Protein AF-A0A6M3IRL4-F1 (afdb_monomer_lite)

pLDDT: mean 76.02, std 14.8, range [35.72, 97.56]

Secondary structure (DSSP, 8-state):
-HHHHHHHHHHHHHHHHHHHHHHHH--TTS-TTHHHHHHHHHHHHHHHHHHHHHHHHHHHHHHHHHHHHHHHHHHHHHHHHHHHHHHHHHHHHHHHHHHHHHHHHHHHHHHHHHHHHHHHHHHHT----PPPP------SEETTEE---------S-GGGS-GGG----HHHHHHHHHTT---BTTB----------

Organism: NCBI:txid1070528

Sequence (197 aa):
MDNQLLVAKEELQPTLNDLLVDQVAYDPFKDDKYLTEGGFLLNRFSQTAKRIEDQRVSFTAPLTLSMKNINAFFKTFSEPIEQANRELRDKLAKHRRELEYKRLEEQMKVEEENKRLAKIAEETNTPIIMPAPIVPDLNKTIGAVTVKKVWTFEIKDQTKIPQEYLVVDEVKVRAAIRAGVRAIAGVTIFQKDEVSL

Structure (mmCIF, N/CA/C/O backbone):
data_AF-A0A6M3IRL4-F1
#
_entry.id   AF-A0A6M3IRL4-F1
#
loop_
_atom_site.group_PDB
_atom_site.id
_atom_site.type_symbol
_atom_site.label_atom_id
_atom_site.label_alt_id
_atom_site.label_comp_id
_atom_site.label_asym_id
_atom_site.label_entity_id
_atom_site.label_seq_id
_atom_site.pdbx_PDB_ins_code
_atom_site.Cartn_x
_atom_site.Cartn_y
_atom_site.Cartn_z
_atom_site.occupancy
_atom_site.B_iso_or_equiv
_atom_site.auth_seq_id
_atom_site.auth_comp_id
_atom_site.auth_asym_id
_atom_site.auth_atom_id
_atom_site.pdbx_PDB_model_num
ATOM 1 N N . MET A 1 1 ? 17.685 17.883 -11.747 1.00 62.78 1 MET A N 1
ATOM 2 C CA . MET A 1 1 ? 17.288 16.558 -12.264 1.00 62.78 1 MET A CA 1
ATOM 3 C C . MET A 1 1 ? 16.853 16.671 -13.719 1.00 62.78 1 MET A C 1
ATOM 5 O O . MET A 1 1 ? 17.431 15.984 -14.544 1.00 62.78 1 MET A O 1
ATOM 9 N N . ASP A 1 2 ? 15.975 17.619 -14.058 1.00 72.62 2 ASP A N 1
ATOM 10 C CA . ASP A 1 2 ? 15.526 17.855 -15.445 1.00 72.62 2 ASP A CA 1
ATOM 11 C C . ASP A 1 2 ? 16.667 18.095 -16.442 1.00 72.62 2 ASP A C 1
ATOM 13 O O . ASP A 1 2 ? 16.676 17.507 -17.516 1.00 72.62 2 ASP A O 1
ATOM 17 N N . ASN A 1 3 ? 17.692 18.859 -16.050 1.00 81.12 3 ASN A N 1
ATOM 18 C CA . ASN A 1 3 ? 18.860 19.085 -16.906 1.00 81.12 3 ASN A CA 1
ATOM 19 C C . ASN A 1 3 ? 19.701 17.805 -17.124 1.00 81.12 3 ASN A C 1
ATOM 21 O O . ASN A 1 3 ? 20.263 17.602 -18.188 1.00 81.12 3 ASN A O 1
ATOM 25 N N . GLN A 1 4 ? 19.751 16.891 -16.147 1.00 81.56 4 GLN A N 1
ATOM 26 C CA . GLN A 1 4 ? 20.498 15.629 -16.277 1.00 81.56 4 GLN A CA 1
ATOM 27 C C . GLN A 1 4 ? 19.746 14.593 -17.121 1.00 81.56 4 GLN A C 1
ATOM 29 O O . GLN A 1 4 ? 20.369 13.842 -17.862 1.00 81.56 4 GLN A O 1
ATOM 34 N N . LEU A 1 5 ? 18.412 14.569 -17.037 1.00 85.50 5 LEU A N 1
ATOM 35 C CA . LEU A 1 5 ? 17.575 13.731 -17.901 1.00 85.50 5 LEU A CA 1
ATOM 36 C C . LEU A 1 5 ? 17.586 14.228 -19.351 1.00 85.50 5 LEU A C 1
ATOM 38 O O . LEU A 1 5 ? 17.555 13.416 -20.273 1.00 85.50 5 LEU A O 1
ATOM 42 N N . LEU A 1 6 ? 17.659 15.548 -19.554 1.00 85.06 6 LEU A N 1
ATOM 43 C CA . LEU A 1 6 ? 17.807 16.143 -20.879 1.00 85.06 6 LEU A CA 1
ATOM 44 C C . LEU A 1 6 ? 19.151 15.760 -21.514 1.00 85.06 6 LEU A C 1
ATOM 46 O O . LEU A 1 6 ? 19.156 15.263 -22.634 1.00 85.06 6 LEU A O 1
ATOM 50 N N . VAL A 1 7 ? 20.254 15.879 -20.767 1.00 84.88 7 VAL A N 1
ATOM 51 C CA . VAL A 1 7 ? 21.588 15.444 -21.219 1.00 84.88 7 VAL A CA 1
ATOM 52 C C . VAL A 1 7 ? 21.609 13.944 -21.538 1.00 84.88 7 VAL A C 1
ATOM 54 O O . VAL A 1 7 ? 22.041 13.553 -22.616 1.00 84.88 7 VAL A O 1
ATOM 57 N N . ALA A 1 8 ? 21.058 13.095 -20.663 1.00 85.94 8 ALA A N 1
ATOM 58 C CA . ALA A 1 8 ? 20.977 11.651 -20.910 1.00 85.94 8 ALA A CA 1
ATOM 59 C C . ALA A 1 8 ? 20.171 11.312 -22.180 1.00 85.94 8 ALA A C 1
ATOM 61 O O . ALA A 1 8 ? 20.536 10.420 -22.947 1.00 85.94 8 ALA A O 1
ATOM 62 N N . LYS A 1 9 ? 19.084 12.050 -22.438 1.00 86.50 9 LYS A N 1
ATOM 63 C CA . LYS A 1 9 ? 18.298 11.914 -23.669 1.00 86.50 9 LYS A CA 1
ATOM 64 C C . LYS A 1 9 ? 19.112 12.317 -24.899 1.00 86.50 9 LYS A C 1
ATOM 66 O O . LYS A 1 9 ? 19.081 11.595 -25.891 1.00 86.50 9 LYS A O 1
ATOM 71 N N . GLU A 1 10 ? 19.822 13.439 -24.844 1.00 89.12 10 GLU A N 1
ATOM 72 C CA . GLU A 1 10 ? 20.665 13.916 -25.947 1.00 89.12 10 GLU A CA 1
ATOM 73 C C . GLU A 1 10 ? 21.809 12.941 -26.275 1.00 89.12 10 GLU A C 1
ATOM 75 O O . GLU A 1 10 ? 22.150 12.778 -27.444 1.00 89.12 10 GLU A O 1
ATOM 80 N N . GLU A 1 11 ? 22.337 12.224 -25.280 1.00 85.75 11 GLU A N 1
ATOM 81 C CA . GLU A 1 11 ? 23.368 11.194 -25.469 1.00 85.75 11 GLU A CA 1
ATOM 82 C C . GLU A 1 11 ? 22.821 9.881 -26.062 1.00 85.75 11 GLU A C 1
ATOM 84 O O . GLU A 1 11 ? 23.440 9.278 -26.945 1.00 85.75 11 GLU A O 1
ATOM 89 N N . LEU A 1 12 ? 21.659 9.412 -25.593 1.00 87.94 12 LEU A N 1
ATOM 90 C CA . LEU A 1 12 ? 21.109 8.108 -25.987 1.00 87.94 12 LEU A CA 1
ATOM 91 C C . LEU A 1 12 ? 20.329 8.138 -27.306 1.00 87.94 12 LEU A C 1
ATOM 93 O O . LEU A 1 12 ? 20.365 7.164 -28.062 1.00 87.94 12 LEU A O 1
ATOM 97 N N . GLN A 1 13 ? 19.629 9.237 -27.596 1.00 88.31 13 GLN A N 1
ATOM 98 C CA . GLN A 1 13 ? 18.774 9.366 -28.777 1.00 88.31 13 GLN A CA 1
ATOM 99 C C . GLN A 1 13 ? 19.497 9.115 -30.116 1.00 88.31 13 GLN A C 1
ATOM 101 O O . GLN A 1 13 ? 18.941 8.381 -30.935 1.00 88.31 13 GLN A O 1
ATOM 106 N N . PRO A 1 14 ? 20.701 9.663 -30.386 1.00 90.19 14 PRO A N 1
ATOM 107 C CA . PRO A 1 14 ? 21.381 9.419 -31.657 1.00 90.19 14 PRO A CA 1
ATOM 108 C C . PRO A 1 14 ? 21.799 7.953 -31.816 1.00 90.19 14 PRO A C 1
ATOM 110 O O . PRO A 1 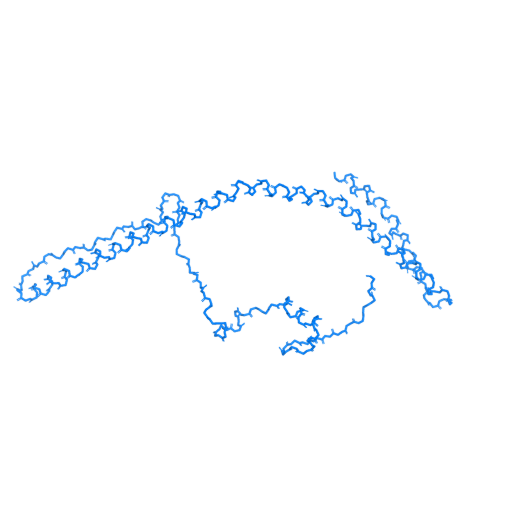14 ? 21.606 7.386 -32.886 1.00 90.19 14 PRO A O 1
ATOM 113 N N . THR A 1 15 ? 22.283 7.318 -30.743 1.00 86.88 15 THR A N 1
ATOM 114 C CA . THR A 1 15 ? 22.667 5.894 -30.754 1.00 86.88 15 THR A CA 1
ATOM 115 C C . THR A 1 15 ? 21.461 4.991 -31.017 1.00 86.88 15 THR A C 1
ATOM 117 O O . THR A 1 15 ? 21.558 4.025 -31.768 1.00 86.88 15 THR A O 1
ATOM 120 N N . LEU A 1 16 ? 20.309 5.314 -30.420 1.00 87.50 16 LEU A N 1
ATOM 121 C CA . LEU A 1 16 ? 19.061 4.596 -30.664 1.00 87.50 16 LEU A CA 1
ATOM 122 C C . LEU A 1 16 ? 18.592 4.761 -32.115 1.00 87.50 16 LEU A C 1
ATOM 124 O O . LEU A 1 16 ? 18.222 3.779 -32.749 1.00 87.50 16 LEU A O 1
ATOM 128 N N . ASN A 1 17 ? 18.616 5.986 -32.642 1.00 89.44 17 ASN A N 1
ATOM 129 C CA . ASN A 1 17 ? 18.188 6.261 -34.012 1.00 89.44 17 ASN A CA 1
ATOM 130 C C . ASN A 1 17 ? 19.065 5.526 -35.038 1.00 89.44 17 ASN A C 1
ATOM 132 O O . ASN A 1 17 ? 18.523 4.927 -35.961 1.00 89.44 17 ASN A O 1
ATOM 136 N N . ASP A 1 18 ? 20.387 5.532 -34.853 1.00 89.94 18 ASP A N 1
ATOM 137 C CA . ASP A 1 18 ? 21.346 4.801 -35.695 1.00 89.94 18 ASP A CA 1
ATOM 138 C C . ASP A 1 18 ? 21.033 3.298 -35.731 1.00 89.94 18 ASP A C 1
ATOM 140 O O . ASP A 1 18 ? 20.891 2.693 -36.790 1.00 89.94 18 ASP A O 1
ATOM 144 N N . LEU A 1 19 ? 20.789 2.715 -34.558 1.00 89.06 19 LEU A N 1
ATOM 145 C CA . LEU A 1 19 ? 20.480 1.298 -34.425 1.00 89.06 19 LEU A CA 1
ATOM 146 C C . LEU A 1 19 ? 19.149 0.902 -35.088 1.00 89.06 19 LEU A C 1
ATOM 148 O O . LEU A 1 19 ? 19.030 -0.185 -35.654 1.00 89.06 19 LEU A O 1
ATOM 152 N N . LEU A 1 20 ? 18.144 1.779 -35.022 1.00 87.38 20 LEU A N 1
ATOM 153 C CA . LEU A 1 20 ? 16.859 1.568 -35.690 1.00 87.38 20 LEU A CA 1
ATOM 154 C C . LEU A 1 20 ? 16.988 1.679 -37.214 1.00 87.38 20 LEU A C 1
ATOM 156 O O . LEU A 1 20 ? 16.349 0.915 -37.932 1.00 87.38 20 LEU A O 1
ATOM 160 N N . VAL A 1 21 ? 17.831 2.588 -37.711 1.00 89.00 21 VAL A N 1
ATOM 161 C CA . VAL A 1 21 ? 18.139 2.689 -39.145 1.00 89.00 21 VAL A CA 1
ATOM 162 C C . VAL A 1 21 ? 18.840 1.419 -39.633 1.00 89.00 21 VAL A C 1
ATOM 164 O O . VAL A 1 21 ? 18.401 0.843 -40.629 1.00 89.00 21 VAL A O 1
ATOM 167 N N . ASP A 1 22 ? 19.843 0.927 -38.901 1.00 85.94 22 ASP A N 1
ATOM 168 C CA . ASP A 1 22 ? 20.544 -0.324 -39.220 1.00 85.94 22 ASP A CA 1
ATOM 169 C C . ASP A 1 22 ? 19.600 -1.537 -39.219 1.00 85.94 22 ASP A C 1
ATOM 171 O O . ASP A 1 22 ? 19.703 -2.421 -40.068 1.00 85.94 22 ASP A O 1
ATOM 175 N N . GLN A 1 23 ? 18.630 -1.567 -38.302 1.00 86.38 23 GLN A N 1
ATOM 176 C CA . GLN A 1 23 ? 17.625 -2.629 -38.236 1.00 86.38 23 GLN A CA 1
ATOM 177 C C . GLN A 1 23 ? 16.641 -2.609 -39.403 1.00 86.38 23 GLN A C 1
ATOM 179 O O . GLN A 1 23 ? 16.221 -3.674 -39.853 1.00 86.38 23 GLN A O 1
ATOM 184 N N . VAL A 1 24 ? 16.264 -1.428 -39.893 1.00 84.94 24 VAL A N 1
ATOM 185 C CA . VAL A 1 24 ? 15.409 -1.290 -41.083 1.00 84.94 24 VAL A CA 1
ATOM 186 C C . VAL A 1 24 ? 16.182 -1.631 -42.359 1.00 84.94 24 VAL A C 1
ATOM 188 O O . VAL A 1 24 ? 15.604 -2.182 -43.292 1.00 84.94 24 VAL A O 1
ATOM 191 N N . ALA A 1 25 ? 17.480 -1.326 -42.403 1.00 83.56 25 ALA A N 1
ATOM 192 C CA . ALA A 1 25 ? 18.350 -1.640 -43.534 1.00 83.56 25 ALA A CA 1
ATOM 193 C C . ALA A 1 25 ? 18.769 -3.123 -43.602 1.00 83.56 25 ALA A C 1
ATOM 195 O O . ALA A 1 25 ? 19.251 -3.569 -44.646 1.00 83.56 25 ALA A O 1
ATOM 196 N N . TYR A 1 26 ? 18.597 -3.881 -42.514 1.00 82.06 26 TYR A N 1
ATOM 197 C CA . TYR A 1 26 ? 18.932 -5.301 -42.446 1.00 82.06 26 TYR A CA 1
ATOM 198 C C . TYR A 1 26 ? 17.983 -6.152 -43.306 1.00 82.06 26 TYR A C 1
ATOM 200 O O . TYR A 1 26 ? 16.781 -6.224 -43.050 1.00 82.06 26 TYR A O 1
ATOM 208 N N . ASP A 1 27 ? 18.546 -6.839 -44.303 1.00 79.12 27 ASP A N 1
ATOM 209 C CA . ASP A 1 27 ? 17.828 -7.744 -45.204 1.00 79.12 27 ASP A CA 1
ATOM 210 C C . ASP A 1 27 ? 18.337 -9.190 -45.026 1.00 79.12 27 ASP A C 1
ATOM 212 O O . ASP A 1 27 ? 19.431 -9.522 -45.496 1.00 79.12 27 ASP A O 1
ATOM 216 N N . PRO A 1 28 ? 17.564 -10.071 -44.359 1.00 69.69 28 PRO A N 1
ATOM 217 C CA . PRO A 1 28 ? 17.986 -11.434 -44.044 1.00 69.69 28 PRO A CA 1
ATOM 218 C C . PRO A 1 28 ? 18.038 -12.382 -45.252 1.00 69.69 28 PRO A C 1
ATOM 220 O O . PRO A 1 28 ? 18.433 -13.532 -45.086 1.00 69.69 28 PRO A O 1
ATOM 223 N N . PHE A 1 29 ? 17.648 -11.941 -46.454 1.00 71.06 29 PHE A N 1
ATOM 224 C CA . PHE A 1 29 ? 17.598 -12.792 -47.651 1.00 71.06 29 PHE A CA 1
ATOM 225 C C . PHE A 1 29 ? 18.598 -12.386 -48.740 1.00 71.06 29 PHE A C 1
ATOM 227 O O . PHE A 1 29 ? 18.562 -12.933 -49.844 1.00 71.06 29 PHE A O 1
ATOM 234 N N . LYS A 1 30 ? 19.487 -11.430 -48.448 1.00 70.94 30 LYS A N 1
ATOM 235 C CA . LYS A 1 30 ? 20.345 -10.800 -49.458 1.00 70.94 30 LYS A CA 1
ATOM 236 C C . LYS A 1 30 ? 21.667 -11.528 -49.727 1.00 70.94 30 LYS A C 1
ATOM 238 O O . LYS A 1 30 ? 22.109 -11.533 -50.872 1.00 70.94 30 LYS A O 1
ATOM 243 N N . ASP A 1 31 ? 22.306 -12.113 -48.710 1.00 70.19 31 ASP A N 1
ATOM 244 C CA . ASP A 1 31 ? 23.591 -12.829 -48.833 1.00 70.19 31 ASP A CA 1
ATOM 245 C C . ASP A 1 31 ? 23.850 -13.721 -47.606 1.00 70.19 31 ASP A C 1
ATOM 247 O O . ASP A 1 31 ? 23.361 -13.399 -46.529 1.00 70.19 31 ASP A O 1
ATOM 251 N N . ASP A 1 32 ? 24.676 -14.768 -47.723 1.00 71.25 32 ASP A N 1
ATOM 252 C CA . ASP A 1 32 ? 24.963 -15.807 -46.703 1.00 71.25 32 ASP A CA 1
ATOM 253 C C . ASP A 1 32 ? 25.651 -15.256 -45.425 1.00 71.25 32 ASP A C 1
ATOM 255 O O . ASP A 1 32 ? 25.771 -15.926 -44.398 1.00 71.25 32 ASP A O 1
ATOM 259 N N . LYS A 1 33 ? 26.066 -13.982 -45.456 1.00 74.81 33 LYS A N 1
ATOM 260 C CA . LYS A 1 33 ? 26.643 -13.226 -44.327 1.00 74.81 33 LYS A CA 1
ATOM 261 C C . LYS A 1 33 ? 25.604 -12.652 -43.355 1.00 74.81 33 LYS A C 1
ATOM 263 O O . LYS A 1 33 ? 25.986 -12.205 -42.269 1.00 74.81 33 LYS A O 1
ATOM 268 N N . TYR A 1 34 ? 24.315 -12.712 -43.695 1.00 77.31 34 TYR A N 1
ATOM 269 C CA . TYR A 1 34 ? 23.208 -12.171 -42.897 1.00 77.31 34 TYR A CA 1
ATOM 270 C C . TYR A 1 34 ? 23.209 -12.637 -41.433 1.00 77.31 34 TYR A C 1
ATOM 272 O O . TYR A 1 34 ? 22.984 -11.835 -40.533 1.00 77.31 34 TYR A O 1
ATOM 280 N N . LEU A 1 35 ? 23.544 -13.904 -41.160 1.00 76.81 35 LEU A N 1
ATOM 281 C CA . LEU A 1 35 ? 23.601 -14.437 -39.790 1.00 76.81 35 LEU A CA 1
ATOM 282 C C . LEU A 1 35 ? 24.659 -13.736 -38.929 1.00 76.81 35 LEU A C 1
ATOM 284 O O . LEU A 1 35 ? 24.451 -13.510 -37.737 1.00 76.81 35 LEU A O 1
ATOM 288 N N . THR A 1 36 ? 25.794 -13.381 -39.532 1.00 81.81 36 THR A N 1
ATOM 289 C CA . THR A 1 36 ? 26.893 -12.712 -38.826 1.00 81.81 36 THR A CA 1
ATOM 290 C C . THR A 1 36 ? 26.545 -11.248 -38.563 1.00 81.81 36 THR A C 1
ATOM 292 O O . THR A 1 36 ? 26.692 -10.768 -37.440 1.00 81.81 36 THR A O 1
ATOM 295 N N . GLU A 1 37 ? 26.019 -10.552 -39.571 1.00 81.88 37 GLU A N 1
ATOM 296 C CA . GLU A 1 37 ? 25.578 -9.155 -39.460 1.00 81.88 37 GLU A CA 1
ATOM 297 C C . GLU A 1 37 ? 24.407 -9.003 -38.479 1.00 81.88 37 GLU A C 1
ATOM 299 O O . GLU A 1 37 ? 24.437 -8.132 -37.608 1.00 81.88 37 GLU A O 1
ATOM 304 N N . GLY A 1 38 ? 23.434 -9.916 -38.533 1.00 82.75 38 GLY A N 1
ATOM 305 C CA . GLY A 1 38 ? 22.326 -9.988 -37.584 1.00 82.75 38 GLY A CA 1
ATOM 306 C C . GLY A 1 38 ? 22.802 -10.249 -36.153 1.00 82.75 38 GLY A C 1
ATOM 307 O O . GLY A 1 38 ? 22.319 -9.611 -35.219 1.00 82.75 38 GLY A O 1
ATOM 308 N N . GLY A 1 39 ? 23.806 -11.112 -35.965 1.00 84.38 39 GLY A N 1
ATOM 309 C CA . GLY A 1 39 ? 24.434 -11.341 -34.660 1.00 84.38 39 GLY A CA 1
ATOM 310 C C . GLY A 1 39 ? 25.120 -10.092 -34.091 1.00 84.38 39 GLY A C 1
ATOM 311 O O . GLY A 1 39 ? 24.954 -9.774 -32.909 1.00 84.38 39 GLY A O 1
ATOM 312 N N . PHE A 1 40 ? 25.847 -9.338 -34.922 1.00 86.25 40 PHE A N 1
ATOM 313 C CA . PHE A 1 40 ? 26.450 -8.065 -34.513 1.00 86.25 40 PHE A CA 1
ATOM 314 C C . PHE A 1 40 ? 25.396 -7.011 -34.161 1.00 86.25 40 PHE A C 1
ATOM 316 O O . PHE A 1 40 ? 25.529 -6.331 -33.139 1.00 86.25 40 PHE A O 1
ATOM 323 N N . LEU A 1 41 ? 24.336 -6.905 -34.963 1.00 86.56 41 LEU A N 1
ATOM 324 C CA . LEU A 1 41 ? 23.231 -5.986 -34.719 1.00 86.56 41 LEU A CA 1
ATOM 325 C C . LEU A 1 41 ? 22.499 -6.322 -33.407 1.00 86.56 41 LEU A C 1
ATOM 327 O O . LEU A 1 41 ? 22.293 -5.437 -32.577 1.00 86.56 41 LEU A O 1
ATOM 331 N N . LEU A 1 42 ? 22.195 -7.600 -33.158 1.00 87.19 42 LEU A N 1
ATOM 332 C CA . LEU A 1 42 ? 21.596 -8.062 -31.899 1.00 87.19 42 LEU A CA 1
ATOM 333 C C . LEU A 1 42 ? 22.471 -7.743 -30.680 1.00 87.19 42 LEU A C 1
ATOM 335 O O . LEU A 1 42 ? 21.965 -7.285 -29.654 1.00 87.19 42 LEU A O 1
ATOM 339 N N . ASN A 1 43 ? 23.790 -7.924 -30.785 1.00 89.50 43 ASN A N 1
ATOM 340 C CA . ASN A 1 43 ? 24.711 -7.547 -29.714 1.00 89.50 43 ASN A CA 1
ATOM 341 C C . ASN A 1 43 ? 24.672 -6.029 -29.448 1.00 89.50 43 ASN A C 1
ATOM 343 O O . ASN A 1 43 ? 24.610 -5.602 -28.294 1.00 89.50 43 ASN A O 1
ATOM 347 N N . ARG A 1 44 ? 24.620 -5.195 -30.498 1.00 89.25 44 ARG A N 1
ATOM 348 C CA . ARG A 1 44 ? 24.460 -3.735 -30.352 1.00 89.25 44 ARG A CA 1
ATOM 349 C C . ARG A 1 44 ? 23.129 -3.354 -29.693 1.00 89.25 44 ARG A C 1
ATOM 351 O O . ARG A 1 44 ? 23.127 -2.456 -28.846 1.00 89.25 44 ARG A O 1
ATOM 358 N N . PHE A 1 45 ? 22.033 -4.054 -30.000 1.00 88.56 45 PHE A N 1
ATOM 359 C CA . PHE A 1 45 ? 20.750 -3.909 -29.296 1.00 88.56 45 PHE A CA 1
ATOM 360 C C . PHE A 1 45 ? 20.868 -4.226 -27.811 1.00 88.56 45 PHE A C 1
ATOM 362 O O . PHE A 1 45 ? 20.487 -3.399 -26.983 1.00 88.56 45 PHE A O 1
ATOM 369 N N . SER A 1 46 ? 21.463 -5.366 -27.465 1.00 90.00 46 SER A N 1
ATOM 370 C CA . SER A 1 46 ? 21.662 -5.763 -26.068 1.00 90.00 46 SER A CA 1
ATOM 371 C C . SER A 1 46 ? 22.512 -4.745 -25.293 1.00 90.00 46 SER A C 1
ATOM 373 O O . SER A 1 46 ? 22.134 -4.303 -24.206 1.00 90.00 46 SER A O 1
ATOM 375 N N . GLN A 1 47 ? 23.623 -4.281 -25.872 1.00 91.44 47 GLN A N 1
ATOM 376 C CA . GLN A 1 47 ? 24.491 -3.283 -25.237 1.00 91.44 47 GLN A CA 1
ATOM 377 C C . GLN A 1 47 ? 23.806 -1.924 -25.063 1.00 91.44 47 GLN A C 1
ATOM 379 O O . GLN A 1 47 ? 23.955 -1.287 -24.019 1.00 91.44 47 GLN A O 1
ATOM 384 N N . THR A 1 48 ? 23.046 -1.478 -26.066 1.00 89.12 48 THR A N 1
ATOM 385 C CA . THR A 1 48 ? 22.287 -0.221 -25.991 1.00 89.12 48 THR A CA 1
ATOM 386 C C . THR A 1 48 ? 21.192 -0.312 -24.932 1.00 89.12 48 THR A C 1
ATOM 388 O O . THR A 1 48 ? 21.073 0.588 -24.103 1.00 89.12 48 THR A O 1
ATOM 391 N N . ALA A 1 49 ? 20.461 -1.429 -24.878 1.00 89.00 49 ALA A N 1
ATOM 392 C CA . ALA A 1 49 ? 19.460 -1.681 -23.845 1.00 89.00 49 ALA A CA 1
ATOM 393 C C . ALA A 1 49 ? 20.077 -1.678 -22.438 1.00 89.00 49 ALA A C 1
ATOM 395 O O . ALA A 1 49 ? 19.551 -1.030 -21.533 1.00 89.00 49 ALA A O 1
ATOM 396 N N . LYS A 1 50 ? 21.239 -2.321 -22.264 1.00 92.44 50 LYS A N 1
ATOM 397 C CA . LYS A 1 50 ? 21.969 -2.315 -20.992 1.00 92.44 50 LYS A CA 1
ATOM 398 C C . LYS A 1 50 ? 22.378 -0.904 -20.567 1.00 92.44 50 LYS A C 1
ATOM 400 O O . LYS A 1 50 ? 22.183 -0.545 -19.415 1.00 92.44 50 LYS A O 1
ATOM 405 N N . ARG A 1 51 ? 22.883 -0.080 -21.489 1.00 89.75 51 ARG A N 1
ATOM 406 C CA . ARG A 1 51 ? 23.251 1.319 -21.201 1.00 89.75 51 ARG A CA 1
ATOM 407 C C . ARG A 1 51 ? 22.059 2.163 -20.751 1.00 89.75 51 ARG A C 1
ATOM 409 O O . ARG A 1 51 ? 22.198 2.953 -19.820 1.00 89.75 51 ARG A O 1
ATOM 416 N N . ILE A 1 52 ? 20.904 1.989 -21.395 1.00 90.81 52 ILE A N 1
ATOM 417 C CA . ILE A 1 52 ? 19.657 2.662 -21.000 1.00 90.81 52 ILE A CA 1
ATOM 418 C C . ILE A 1 52 ? 19.284 2.264 -19.568 1.00 90.81 52 ILE A C 1
ATOM 420 O O . ILE A 1 52 ? 18.970 3.124 -18.743 1.00 90.81 52 ILE A O 1
ATOM 424 N N . GLU A 1 53 ? 19.359 0.970 -19.259 1.00 93.19 53 GLU A N 1
ATOM 425 C CA . GLU A 1 53 ? 19.051 0.463 -17.924 1.00 93.19 53 GLU A CA 1
ATOM 426 C C . GLU A 1 53 ? 20.053 0.951 -16.870 1.00 93.19 53 GLU A C 1
ATOM 428 O O . GLU A 1 53 ? 19.642 1.409 -15.806 1.00 93.19 53 GLU A O 1
ATOM 433 N N . ASP A 1 54 ? 21.352 0.954 -17.170 1.00 92.75 54 ASP A N 1
ATOM 434 C CA . ASP A 1 54 ? 22.390 1.467 -16.272 1.00 92.75 54 ASP A CA 1
ATOM 435 C C . ASP A 1 54 ? 22.170 2.959 -15.959 1.00 92.75 54 ASP A C 1
ATOM 437 O O . ASP A 1 54 ? 22.256 3.374 -14.797 1.00 92.75 54 ASP A O 1
ATOM 441 N N . GLN A 1 55 ? 21.805 3.772 -16.960 1.00 90.56 55 GLN A N 1
ATOM 442 C CA . GLN A 1 55 ? 21.442 5.173 -16.731 1.00 90.56 55 GLN A CA 1
ATOM 443 C C . GLN A 1 55 ? 20.196 5.286 -15.847 1.00 90.56 55 GLN A C 1
ATOM 445 O O . GLN A 1 55 ? 20.217 6.015 -14.850 1.00 90.56 55 GLN A O 1
ATOM 450 N N . ARG A 1 56 ? 19.137 4.514 -16.130 1.00 92.94 56 ARG A N 1
ATOM 451 C CA . ARG A 1 56 ? 17.926 4.471 -15.296 1.00 92.94 56 ARG A CA 1
ATOM 452 C C . ARG A 1 56 ? 18.263 4.127 -13.845 1.00 92.94 56 ARG A C 1
ATOM 454 O O . ARG A 1 56 ? 17.773 4.783 -12.921 1.00 92.94 56 ARG A O 1
ATOM 461 N N . VAL A 1 57 ? 19.103 3.121 -13.623 1.00 93.81 57 VAL A N 1
ATOM 462 C CA . VAL A 1 57 ? 19.545 2.703 -12.289 1.00 93.81 57 VAL A CA 1
ATOM 463 C C . VAL A 1 57 ? 20.362 3.803 -11.615 1.00 93.81 57 VAL A C 1
ATOM 465 O O . VAL A 1 57 ? 20.104 4.096 -10.450 1.00 93.81 57 VAL A O 1
ATOM 468 N N . SER A 1 58 ? 21.269 4.478 -12.323 1.00 91.75 58 SER A N 1
ATOM 469 C CA . SER A 1 58 ? 22.082 5.555 -11.740 1.00 91.75 58 SER A CA 1
ATOM 470 C C . SER A 1 58 ? 21.244 6.720 -11.188 1.00 91.75 58 SER A C 1
ATOM 472 O O . SER A 1 58 ? 21.569 7.262 -10.132 1.00 91.75 58 SER A O 1
ATOM 474 N N . PHE A 1 59 ? 20.114 7.045 -11.830 1.00 90.56 59 PHE A N 1
ATOM 475 C CA . PHE A 1 59 ? 19.164 8.043 -11.328 1.00 90.56 59 PHE A CA 1
ATOM 476 C C . PHE A 1 59 ? 18.253 7.499 -10.222 1.00 90.56 59 PHE A C 1
ATOM 478 O O . PHE A 1 59 ? 17.994 8.176 -9.227 1.00 90.56 59 PHE A O 1
ATOM 485 N N . THR A 1 60 ? 17.742 6.278 -10.378 1.00 94.25 60 THR A N 1
ATOM 486 C CA . THR A 1 60 ? 16.702 5.740 -9.484 1.00 94.25 60 THR A CA 1
ATOM 487 C C . THR A 1 60 ? 17.249 5.132 -8.195 1.00 94.25 60 THR A C 1
ATOM 489 O O . THR A 1 60 ? 16.576 5.198 -7.163 1.00 94.25 60 THR A O 1
ATOM 492 N N . ALA A 1 61 ? 18.462 4.579 -8.200 1.00 94.44 61 ALA A N 1
ATOM 493 C CA . ALA A 1 61 ? 19.086 3.970 -7.028 1.00 94.44 61 ALA A CA 1
ATOM 494 C C . ALA A 1 61 ? 19.273 4.945 -5.845 1.00 94.44 61 ALA A C 1
ATOM 496 O O . ALA A 1 61 ? 18.805 4.616 -4.749 1.00 94.44 61 ALA A O 1
ATOM 497 N N . PRO A 1 62 ? 19.872 6.147 -6.006 1.00 94.38 62 PRO A N 1
ATOM 498 C CA . PRO A 1 62 ? 20.036 7.083 -4.891 1.00 94.38 62 PRO A CA 1
ATOM 499 C C . PRO A 1 62 ? 18.694 7.600 -4.359 1.00 94.38 62 PRO A C 1
ATOM 501 O O . PRO A 1 62 ? 18.540 7.775 -3.149 1.00 94.38 62 PRO A O 1
ATOM 504 N N . LEU A 1 63 ? 17.698 7.786 -5.232 1.00 94.50 63 LEU A N 1
ATOM 505 C CA . LEU A 1 63 ? 16.343 8.178 -4.834 1.00 94.50 63 LEU A CA 1
ATOM 506 C C . LEU A 1 63 ? 15.659 7.073 -4.028 1.00 94.50 63 LEU A C 1
ATOM 508 O O . LEU A 1 63 ? 15.084 7.342 -2.976 1.00 94.50 63 LEU A O 1
ATOM 512 N N . THR A 1 64 ? 15.776 5.824 -4.478 1.00 95.62 64 THR A N 1
ATOM 513 C CA . THR A 1 64 ? 15.218 4.658 -3.781 1.00 95.62 64 THR A CA 1
ATOM 514 C C . THR A 1 64 ? 15.866 4.482 -2.410 1.00 95.62 64 THR A C 1
ATOM 516 O O . THR A 1 64 ? 15.172 4.253 -1.418 1.00 95.62 64 THR A O 1
ATOM 519 N N . LEU A 1 65 ? 17.189 4.645 -2.325 1.00 96.25 65 LEU A N 1
ATOM 520 C CA . LEU A 1 65 ? 17.922 4.625 -1.062 1.00 96.25 65 LEU A CA 1
ATOM 521 C C . LEU A 1 65 ? 17.477 5.759 -0.131 1.00 96.25 65 LEU A C 1
ATOM 523 O O . LEU A 1 65 ? 17.210 5.518 1.045 1.00 96.25 65 LEU A O 1
ATOM 527 N N . SER A 1 66 ? 17.337 6.976 -0.658 1.00 96.00 66 SER A N 1
ATOM 528 C CA . SER A 1 66 ? 16.872 8.132 0.116 1.0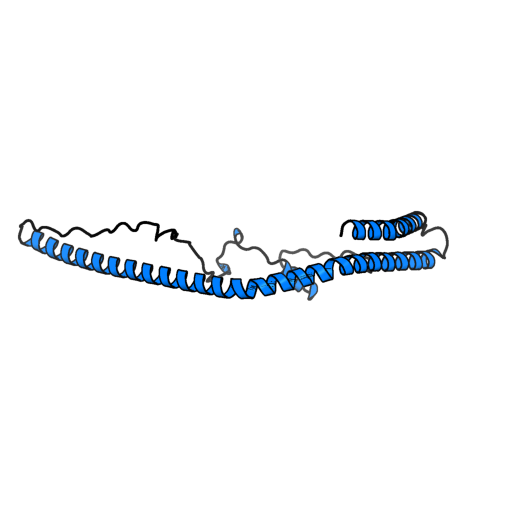0 96.00 66 SER A CA 1
ATOM 529 C C . SER A 1 66 ? 15.458 7.907 0.645 1.00 96.00 66 SER A C 1
ATOM 531 O O . SER A 1 66 ? 15.217 8.077 1.835 1.00 96.00 66 SER A O 1
ATOM 533 N N . MET A 1 67 ? 14.545 7.426 -0.201 1.00 95.69 67 MET A N 1
ATOM 534 C CA . MET A 1 67 ? 13.178 7.069 0.180 1.00 95.69 67 MET A CA 1
ATOM 535 C C . MET A 1 67 ? 13.162 6.005 1.283 1.00 95.69 67 MET A C 1
ATOM 537 O O . MET A 1 67 ? 12.438 6.138 2.268 1.00 95.69 67 MET A O 1
ATOM 541 N N . LYS A 1 68 ? 13.998 4.967 1.164 1.00 97.56 68 LYS A N 1
ATOM 542 C CA . LYS A 1 68 ? 14.136 3.928 2.192 1.00 97.56 68 LYS A CA 1
ATOM 543 C C . LYS A 1 68 ? 14.612 4.513 3.522 1.00 97.56 68 LYS A C 1
ATOM 545 O O . LYS A 1 68 ? 14.042 4.177 4.556 1.00 97.56 68 LYS A O 1
ATOM 550 N N . ASN A 1 69 ? 15.611 5.392 3.496 1.00 97.19 69 ASN A N 1
ATOM 551 C CA . ASN A 1 69 ? 16.157 6.024 4.696 1.00 97.19 69 ASN A CA 1
ATOM 552 C C . ASN A 1 69 ? 15.153 6.979 5.350 1.00 97.19 69 ASN A C 1
ATOM 554 O O . ASN A 1 69 ? 14.993 6.945 6.565 1.00 97.19 69 ASN A O 1
ATOM 558 N N . ILE A 1 70 ? 14.435 7.775 4.554 1.00 97.06 70 ILE A N 1
ATOM 559 C CA . ILE A 1 70 ? 13.362 8.658 5.027 1.00 97.06 70 ILE A CA 1
ATOM 560 C C . ILE A 1 70 ? 12.266 7.825 5.696 1.00 97.06 70 ILE A C 1
ATOM 562 O O . ILE A 1 70 ? 11.906 8.083 6.841 1.00 97.06 70 ILE A O 1
ATOM 566 N N . ASN A 1 71 ? 11.786 6.775 5.027 1.00 96.31 71 ASN A N 1
ATOM 567 C CA . ASN A 1 71 ? 10.772 5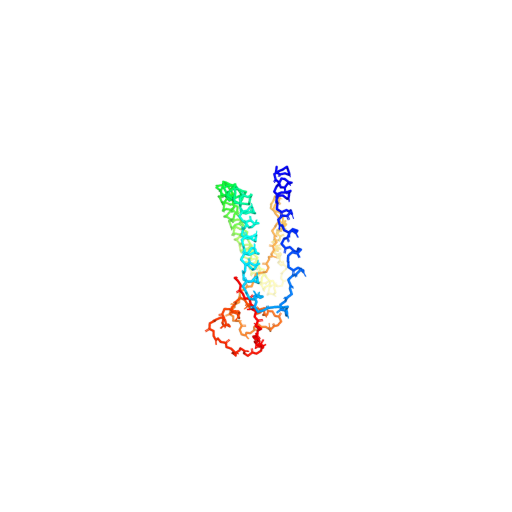.885 5.589 1.00 96.31 71 ASN A CA 1
ATOM 568 C C . ASN A 1 71 ? 11.256 5.215 6.879 1.00 96.31 71 ASN A C 1
ATOM 570 O O . ASN A 1 71 ? 10.499 5.131 7.841 1.00 96.31 71 ASN A O 1
ATOM 574 N N . ALA A 1 72 ? 12.509 4.758 6.924 1.00 97.38 72 ALA A N 1
ATOM 575 C CA . ALA A 1 72 ? 13.096 4.179 8.129 1.00 97.38 72 ALA A CA 1
ATOM 576 C C . ALA A 1 72 ? 13.173 5.199 9.274 1.00 97.38 72 ALA A C 1
ATOM 578 O O . ALA A 1 72 ? 12.795 4.876 10.395 1.00 97.38 72 ALA A O 1
ATOM 579 N N . PHE A 1 73 ? 13.591 6.435 8.991 1.00 97.31 73 PHE A N 1
ATOM 580 C CA . PHE A 1 73 ? 13.638 7.515 9.973 1.00 97.31 73 PHE A CA 1
ATOM 581 C C . PHE A 1 73 ? 12.249 7.800 10.551 1.00 97.31 73 PHE A C 1
ATOM 583 O O . PHE A 1 73 ? 12.072 7.780 11.766 1.00 97.31 73 PHE A O 1
ATOM 590 N N . PHE A 1 74 ? 11.234 7.980 9.704 1.00 97.25 74 PHE A N 1
ATOM 591 C CA . PHE A 1 74 ? 9.876 8.257 10.174 1.00 97.25 74 PHE A CA 1
ATOM 592 C C . PHE A 1 74 ? 9.247 7.078 10.920 1.00 97.25 74 PHE A C 1
ATOM 594 O O . PHE A 1 74 ? 8.524 7.308 11.890 1.00 97.25 74 PHE A O 1
ATOM 601 N N . LYS A 1 75 ? 9.581 5.833 10.553 1.00 97.06 75 LYS A N 1
ATOM 602 C CA . LYS A 1 75 ? 9.142 4.638 11.288 1.00 97.06 75 LYS A CA 1
ATOM 603 C C . LYS A 1 75 ? 9.569 4.638 12.750 1.00 97.06 75 LYS A C 1
ATOM 605 O O . LYS A 1 75 ? 8.790 4.201 13.590 1.00 97.06 75 LYS A O 1
ATOM 610 N N . THR A 1 76 ? 10.736 5.202 13.076 1.00 97.00 76 THR A N 1
ATOM 611 C CA . THR A 1 76 ? 11.192 5.288 14.476 1.00 97.00 76 THR A CA 1
ATOM 612 C C . THR A 1 76 ? 10.238 6.089 15.369 1.00 97.00 76 THR A C 1
ATOM 614 O O . THR A 1 76 ? 10.146 5.818 16.563 1.00 97.00 76 THR A O 1
ATOM 617 N N . PHE A 1 77 ? 9.484 7.031 14.792 1.00 95.62 77 PHE A N 1
ATOM 618 C CA . PHE A 1 77 ? 8.485 7.829 15.501 1.00 95.62 77 PHE A CA 1
ATOM 619 C C . PHE A 1 77 ? 7.063 7.305 15.300 1.00 95.62 77 PHE A C 1
ATOM 621 O O . PHE A 1 77 ? 6.269 7.316 16.241 1.00 95.62 77 PHE A O 1
ATOM 628 N N . SER A 1 78 ? 6.719 6.851 14.090 1.00 93.81 78 SER A N 1
ATOM 629 C CA . SER A 1 78 ? 5.357 6.408 13.790 1.00 93.81 78 SER A CA 1
ATOM 630 C C . SER A 1 78 ? 5.016 5.090 14.481 1.00 93.81 78 SER A C 1
ATOM 632 O O . SER A 1 78 ? 3.915 4.974 15.009 1.00 93.81 78 SER A O 1
ATOM 634 N N . GLU A 1 79 ? 5.940 4.124 14.549 1.00 94.56 79 GLU A N 1
ATOM 635 C CA . GLU A 1 79 ? 5.665 2.800 15.127 1.00 94.56 79 GLU A CA 1
ATOM 636 C C . GLU A 1 79 ? 5.278 2.868 16.620 1.00 94.56 79 GLU A C 1
ATOM 638 O O . GLU A 1 79 ? 4.220 2.334 16.967 1.00 94.56 79 GLU A O 1
ATOM 643 N N . PRO A 1 80 ? 6.012 3.575 17.510 1.00 96.69 80 PRO A N 1
ATOM 644 C CA . PRO A 1 80 ? 5.605 3.703 18.912 1.00 96.69 80 PRO A CA 1
ATOM 645 C C . PRO A 1 80 ? 4.268 4.432 19.087 1.00 96.69 80 PRO A C 1
ATOM 647 O O . PRO A 1 80 ? 3.464 4.059 19.941 1.00 96.69 80 PRO A O 1
ATOM 650 N N . ILE A 1 81 ? 4.001 5.459 18.271 1.00 95.81 81 ILE A N 1
ATOM 651 C CA . ILE A 1 81 ? 2.741 6.213 18.316 1.00 95.81 81 ILE A CA 1
ATOM 652 C C . ILE A 1 81 ? 1.574 5.335 17.855 1.00 95.81 81 ILE A C 1
ATOM 654 O O . ILE A 1 81 ? 0.507 5.343 18.471 1.00 95.81 81 ILE A O 1
ATOM 658 N N . GLU A 1 82 ? 1.749 4.562 16.786 1.00 94.12 82 GLU A N 1
ATOM 659 C CA . GLU A 1 82 ? 0.750 3.609 16.305 1.00 94.12 82 GLU A CA 1
ATOM 660 C C . GLU A 1 82 ? 0.484 2.504 17.327 1.00 94.12 82 GLU A C 1
ATOM 662 O O . GLU A 1 82 ? -0.679 2.157 17.561 1.00 94.12 82 GLU A O 1
ATOM 667 N N . GLN A 1 83 ? 1.532 1.993 17.976 1.00 94.12 83 GLN A N 1
ATOM 668 C CA . GLN A 1 83 ? 1.405 1.021 19.054 1.00 94.12 83 GLN A CA 1
ATOM 669 C C . GLN A 1 83 ? 0.633 1.612 20.240 1.00 94.12 83 GLN A C 1
ATOM 671 O O . GLN A 1 83 ? -0.369 1.033 20.659 1.00 94.12 83 GLN A O 1
ATOM 676 N N . ALA A 1 84 ? 1.022 2.791 20.729 1.00 94.19 84 ALA A N 1
ATOM 677 C CA . ALA A 1 84 ? 0.336 3.464 21.829 1.00 94.19 84 ALA A CA 1
ATOM 678 C C . ALA A 1 84 ? -1.137 3.761 21.491 1.00 94.19 84 ALA A C 1
ATOM 680 O O . ALA A 1 84 ? -2.028 3.535 22.311 1.00 94.19 84 ALA A O 1
ATOM 681 N N . ASN A 1 85 ? -1.419 4.199 20.260 1.00 90.56 85 ASN A N 1
ATOM 682 C CA . ASN A 1 85 ? -2.782 4.413 19.777 1.00 90.56 85 ASN A CA 1
ATOM 683 C C . ASN A 1 85 ? -3.600 3.119 19.759 1.00 90.56 85 ASN A C 1
ATOM 685 O O . ASN A 1 85 ? -4.772 3.127 20.142 1.00 90.56 85 ASN A O 1
ATOM 689 N N . ARG A 1 86 ? -3.007 2.007 19.311 1.00 90.69 86 ARG A N 1
ATOM 690 C CA . ARG A 1 86 ? -3.653 0.689 19.313 1.00 90.69 86 ARG A CA 1
ATOM 691 C C . ARG A 1 86 ? -3.967 0.243 20.737 1.00 90.69 86 ARG A C 1
ATOM 693 O O . ARG A 1 86 ? -5.117 -0.067 21.029 1.00 90.69 86 ARG A O 1
ATOM 700 N N . GLU A 1 87 ? -2.987 0.308 21.632 1.00 91.81 87 GLU A N 1
ATOM 701 C CA . GLU A 1 87 ? -3.157 -0.061 23.038 1.00 91.81 87 GLU A CA 1
ATOM 702 C C . GLU A 1 87 ? -4.228 0.788 23.735 1.00 91.81 87 GLU A C 1
ATOM 704 O O . GLU A 1 87 ? -5.048 0.262 24.493 1.00 91.81 87 GLU A O 1
ATOM 709 N N . LEU A 1 88 ? -4.264 2.097 23.469 1.00 90.19 88 LEU A N 1
ATOM 710 C CA . LEU A 1 88 ? -5.273 2.988 24.033 1.00 90.19 88 LEU A CA 1
ATOM 711 C C . LEU A 1 88 ? -6.674 2.667 23.495 1.00 90.19 88 LEU A C 1
ATOM 713 O O . LEU A 1 88 ? -7.623 2.591 24.276 1.00 90.19 88 LEU A O 1
ATOM 717 N N . ARG A 1 89 ? -6.811 2.423 22.185 1.00 83.00 89 ARG A N 1
ATOM 718 C CA . ARG A 1 89 ? -8.082 1.993 21.575 1.00 83.00 89 ARG A CA 1
ATOM 719 C C . ARG A 1 89 ? -8.576 0.679 22.175 1.00 83.00 89 ARG A C 1
ATOM 721 O O . ARG A 1 89 ? -9.758 0.578 22.499 1.00 83.00 89 ARG A O 1
ATOM 728 N N . ASP A 1 90 ? -7.684 -0.282 22.392 1.00 86.06 90 ASP A N 1
ATOM 729 C CA . ASP A 1 90 ? -8.027 -1.575 22.987 1.00 86.06 90 ASP A CA 1
ATOM 730 C C . ASP A 1 90 ? -8.474 -1.435 24.446 1.00 86.06 90 ASP A C 1
ATOM 732 O O . ASP A 1 90 ? -9.469 -2.045 24.849 1.00 86.06 90 ASP A O 1
ATOM 736 N N . LYS A 1 91 ? -7.789 -0.600 25.240 1.00 87.06 91 LYS A N 1
ATOM 737 C CA . LYS A 1 91 ? -8.183 -0.286 26.624 1.00 87.06 91 LYS A CA 1
ATOM 738 C C . LYS A 1 91 ? -9.554 0.390 26.677 1.00 87.06 91 LYS A C 1
ATOM 740 O O . LYS A 1 91 ? -10.409 -0.041 27.450 1.00 87.06 91 LYS A O 1
ATOM 745 N N . LEU A 1 92 ? -9.800 1.382 25.819 1.00 84.38 92 LEU A N 1
ATOM 746 C CA . LEU A 1 92 ? -11.101 2.054 25.721 1.00 84.38 92 LEU A CA 1
ATOM 747 C C . LEU A 1 92 ? -12.214 1.082 25.301 1.00 84.38 92 LEU A C 1
ATOM 749 O O . LEU A 1 92 ? -13.302 1.094 25.878 1.00 84.38 92 LEU A O 1
ATOM 753 N N . ALA A 1 93 ? -11.942 0.195 24.341 1.00 81.69 93 ALA A N 1
ATOM 754 C CA . ALA A 1 93 ? -12.892 -0.824 23.907 1.00 81.69 93 ALA A CA 1
ATOM 755 C C . ALA A 1 93 ? -13.182 -1.869 25.001 1.00 81.69 93 ALA A C 1
ATOM 757 O O . ALA A 1 93 ? -14.324 -2.306 25.141 1.00 81.69 93 ALA A O 1
ATOM 758 N N . LYS A 1 94 ? -12.177 -2.284 25.787 1.00 84.75 94 LYS A N 1
ATOM 759 C CA . LYS A 1 94 ? -12.360 -3.170 26.953 1.00 84.75 94 LYS A CA 1
ATOM 760 C C . LYS A 1 94 ? -13.216 -2.506 28.025 1.00 84.75 94 LYS A C 1
ATOM 762 O O . LYS A 1 94 ? -14.237 -3.072 28.400 1.00 84.75 94 LYS A O 1
ATOM 767 N N . HIS A 1 95 ? -12.868 -1.287 28.427 1.00 82.69 95 HIS A N 1
ATOM 768 C CA . HIS A 1 95 ? -13.614 -0.563 29.451 1.00 82.69 95 HIS A CA 1
ATOM 769 C C . HIS A 1 95 ? -15.080 -0.353 29.052 1.00 82.69 95 HIS A C 1
ATOM 771 O O . HIS A 1 95 ? -15.987 -0.559 29.854 1.00 82.69 95 HIS A O 1
ATOM 777 N N . ARG A 1 96 ? -15.344 -0.032 27.778 1.00 76.81 96 ARG A N 1
ATOM 778 C CA . ARG A 1 96 ? -16.719 0.076 27.281 1.00 76.81 96 ARG A CA 1
ATOM 779 C C . ARG A 1 96 ? -17.477 -1.252 27.359 1.00 76.81 96 ARG A C 1
ATOM 781 O O . ARG A 1 96 ? -18.635 -1.245 27.760 1.00 76.81 96 ARG A O 1
ATOM 788 N N . ARG A 1 97 ? -16.845 -2.376 27.004 1.00 80.00 97 ARG A N 1
ATOM 789 C CA . ARG A 1 97 ? -17.463 -3.708 27.133 1.00 80.00 97 ARG A CA 1
ATOM 790 C C . ARG A 1 97 ? -17.784 -4.050 28.586 1.00 80.00 97 ARG A C 1
ATOM 792 O O . ARG A 1 97 ? -18.849 -4.590 28.846 1.00 80.00 97 ARG A O 1
ATOM 799 N N . GLU A 1 98 ? -16.904 -3.704 29.521 1.00 82.19 98 GLU A N 1
ATOM 800 C CA . GLU A 1 98 ? -17.143 -3.896 30.958 1.00 82.19 98 GLU A CA 1
ATOM 801 C C . GLU A 1 98 ? -18.310 -3.040 31.466 1.00 82.19 98 GLU A C 1
ATOM 803 O O . GLU A 1 98 ? -19.151 -3.532 32.215 1.00 82.19 98 GLU A O 1
ATOM 808 N N . LEU A 1 99 ? -18.394 -1.777 31.035 1.00 81.31 99 LEU A N 1
ATOM 809 C CA . LEU A 1 99 ? -19.528 -0.906 31.350 1.00 81.31 99 LEU A CA 1
ATOM 810 C C . LEU A 1 99 ? -20.838 -1.449 30.766 1.00 81.31 99 LEU A C 1
ATOM 812 O O . LEU A 1 99 ? -21.853 -1.445 31.453 1.00 81.31 99 LEU A O 1
ATOM 816 N N . GLU A 1 100 ? -20.832 -1.929 29.521 1.00 80.31 100 GLU A N 1
ATOM 817 C CA . GLU A 1 100 ? -22.006 -2.566 28.909 1.00 80.31 100 GLU A CA 1
ATOM 818 C C . GLU A 1 100 ? -22.410 -3.842 29.664 1.00 80.31 100 GLU A C 1
ATOM 820 O O . GLU A 1 100 ? -23.592 -4.034 29.939 1.00 80.31 100 GLU A O 1
ATOM 825 N N . TYR A 1 101 ? -21.445 -4.666 30.075 1.00 77.56 101 TYR A N 1
ATOM 826 C CA . TYR A 1 101 ? -21.693 -5.890 30.836 1.00 77.56 101 TYR A CA 1
ATOM 827 C C . TYR A 1 101 ? -22.327 -5.610 32.209 1.00 77.56 101 TYR A C 1
ATOM 829 O O . TYR A 1 101 ? -23.368 -6.178 32.526 1.00 77.56 101 TYR A O 1
ATOM 837 N N . LYS A 1 102 ? -21.776 -4.668 32.989 1.00 81.50 102 LYS A N 1
ATOM 838 C CA . LYS A 1 102 ? -22.355 -4.271 34.288 1.00 81.50 102 LYS A CA 1
ATOM 839 C C . LYS A 1 102 ? -23.780 -3.737 34.154 1.00 81.50 102 LYS A C 1
ATOM 841 O O . LYS A 1 102 ? -24.635 -4.039 34.978 1.00 81.50 102 LYS A O 1
ATOM 846 N N . ARG A 1 103 ? -24.053 -2.976 33.091 1.00 78.25 103 ARG A N 1
ATOM 847 C CA . ARG A 1 103 ? -25.393 -2.433 32.825 1.00 78.25 103 ARG A CA 1
ATOM 848 C C . ARG A 1 103 ? -26.398 -3.528 32.494 1.00 78.25 103 ARG A C 1
ATOM 850 O O . ARG A 1 103 ? -27.529 -3.457 32.958 1.00 78.25 103 ARG A O 1
ATOM 857 N N . LEU A 1 104 ? -25.988 -4.542 31.733 1.00 78.88 104 LEU A N 1
ATOM 858 C CA . LEU A 1 104 ? -26.825 -5.714 31.484 1.00 78.88 104 LEU A CA 1
ATOM 859 C C . LEU A 1 104 ? -27.105 -6.480 32.784 1.00 78.88 104 LEU A C 1
ATOM 861 O O . LEU A 1 104 ? -28.248 -6.849 33.023 1.00 78.88 104 LEU A O 1
ATOM 865 N N . GLU A 1 105 ? -26.111 -6.666 33.657 1.00 81.69 105 GLU A N 1
ATOM 866 C CA . GLU A 1 105 ? -26.324 -7.315 34.961 1.00 81.69 105 GLU A CA 1
ATOM 867 C C . GLU A 1 105 ? -27.295 -6.538 35.863 1.00 81.69 105 GLU A C 1
ATOM 869 O O . GLU A 1 105 ? -28.175 -7.137 36.481 1.00 81.69 105 GLU A O 1
ATOM 874 N N . GLU A 1 106 ? -27.166 -5.211 35.941 1.00 80.25 106 GLU A N 1
ATOM 875 C CA . GLU A 1 106 ? -28.095 -4.359 36.695 1.00 80.25 106 GLU A CA 1
ATOM 876 C C . GLU A 1 106 ? -29.514 -4.424 36.121 1.00 80.25 106 GLU A C 1
ATOM 878 O O . GLU A 1 106 ? -30.474 -4.566 36.878 1.00 80.25 106 GLU A O 1
ATOM 883 N N . GLN A 1 107 ? -29.656 -4.395 34.792 1.00 78.25 107 GLN A N 1
ATOM 884 C CA . GLN A 1 107 ? -30.952 -4.548 34.125 1.00 78.25 107 GLN A CA 1
ATOM 885 C C . GLN A 1 107 ? -31.589 -5.907 34.419 1.00 78.25 107 GLN A C 1
ATOM 887 O O . GLN A 1 107 ? -32.767 -5.953 34.762 1.00 78.25 107 GLN A O 1
ATOM 892 N N . MET A 1 108 ? -30.815 -6.992 34.367 1.00 78.38 108 MET A N 1
ATOM 893 C CA . MET A 1 108 ? -31.297 -8.337 34.695 1.00 78.38 108 MET A CA 1
ATOM 894 C C . MET A 1 108 ? -31.772 -8.437 36.150 1.00 78.38 108 MET A C 1
ATOM 896 O O . MET A 1 108 ? -32.813 -9.037 36.407 1.00 78.38 108 MET A O 1
ATOM 900 N N . LYS A 1 109 ? -31.058 -7.815 37.100 1.00 82.44 109 LYS A N 1
ATOM 901 C CA . LYS A 1 109 ? -31.460 -7.781 38.519 1.00 82.44 109 LYS A CA 1
ATOM 902 C C . LYS A 1 109 ? -32.747 -6.992 38.737 1.00 82.44 109 LYS A C 1
ATOM 904 O O . LYS A 1 109 ? -33.631 -7.458 39.449 1.00 82.44 109 LYS A O 1
ATOM 909 N N . VAL A 1 110 ? -32.862 -5.816 38.118 1.00 80.31 110 VAL A N 1
ATOM 910 C CA . VAL A 1 110 ? -34.083 -4.999 38.1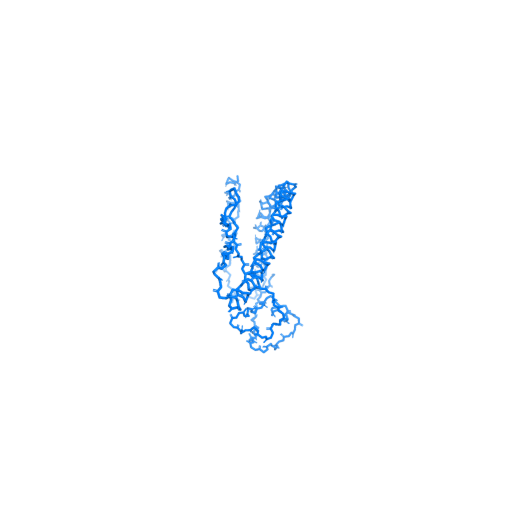85 1.00 80.31 110 VAL A CA 1
ATOM 911 C C . VAL A 1 110 ? -35.256 -5.737 37.539 1.00 80.31 110 VAL A C 1
ATOM 913 O O . VAL A 1 110 ? -36.358 -5.707 38.074 1.00 80.31 110 VAL A O 1
ATOM 916 N N . GLU A 1 111 ? -35.035 -6.443 36.428 1.00 80.94 111 GLU A N 1
ATOM 917 C CA . GLU A 1 111 ? -36.074 -7.239 35.773 1.00 80.94 111 GLU A CA 1
ATOM 918 C C . GLU A 1 111 ? -36.504 -8.449 36.617 1.00 80.94 111 GLU A C 1
ATOM 920 O O . GLU A 1 111 ? -37.695 -8.749 36.693 1.00 80.94 111 GLU A O 1
ATOM 925 N N . GLU A 1 112 ? -35.568 -9.135 37.278 1.00 81.94 112 GLU A N 1
ATOM 926 C CA . GLU A 1 112 ? -35.889 -10.241 38.183 1.00 81.94 112 GLU A CA 1
ATOM 927 C C . GLU A 1 112 ? -36.693 -9.762 39.399 1.00 81.94 112 GLU A C 1
ATOM 929 O O . GLU A 1 112 ? -37.710 -10.371 39.734 1.00 81.94 112 GLU A O 1
ATOM 934 N N . GLU A 1 113 ? -36.293 -8.649 40.017 1.00 81.31 113 GLU A N 1
ATOM 935 C CA . GLU A 1 113 ? -37.027 -8.050 41.136 1.00 81.31 113 GLU A CA 1
ATOM 936 C C . GLU A 1 113 ? -38.423 -7.592 40.696 1.00 81.31 113 GLU A C 1
ATOM 938 O O . GLU A 1 113 ? -39.420 -7.914 41.336 1.00 81.31 113 GLU A O 1
ATOM 943 N N . ASN A 1 114 ? -38.525 -6.953 39.529 1.00 79.62 114 ASN A N 1
ATOM 944 C CA . ASN A 1 114 ? -39.802 -6.588 38.923 1.00 79.62 114 ASN A CA 1
ATOM 945 C C . ASN A 1 114 ? -40.696 -7.810 38.668 1.00 79.62 114 ASN A C 1
ATOM 947 O O . ASN A 1 114 ? -41.895 -7.749 38.928 1.00 79.62 114 ASN A O 1
ATOM 951 N N . LYS A 1 115 ? -40.141 -8.941 38.211 1.00 81.38 115 LYS A N 1
ATOM 952 C CA . LYS A 1 115 ? -40.895 -10.197 38.045 1.00 81.38 115 LYS A CA 1
ATOM 953 C C . LYS A 1 115 ? -41.380 -10.760 39.381 1.00 81.38 115 LYS A C 1
ATOM 955 O O . LYS A 1 115 ? -42.484 -11.296 39.437 1.00 81.38 115 LYS A O 1
ATOM 960 N N . ARG A 1 116 ? -40.584 -10.656 40.450 1.00 80.81 116 ARG A N 1
ATOM 961 C CA . ARG A 1 116 ? -40.989 -11.085 41.801 1.00 80.81 116 ARG A CA 1
ATOM 962 C C . ARG A 1 116 ? -42.106 -10.203 42.351 1.00 80.81 116 ARG A C 1
ATOM 964 O O . ARG A 1 116 ? -43.122 -10.730 42.791 1.00 80.81 116 ARG A O 1
ATOM 971 N N . LEU A 1 117 ? -41.957 -8.884 42.257 1.00 77.81 117 LEU A N 1
ATOM 972 C CA . LEU A 1 117 ? -42.970 -7.921 42.691 1.00 77.81 117 LEU A CA 1
ATOM 973 C C . LEU A 1 117 ? -44.268 -8.047 41.885 1.00 77.81 117 LEU A C 1
ATOM 975 O O . LEU A 1 117 ? -45.343 -7.964 42.469 1.00 77.81 117 LEU A O 1
ATOM 979 N N . ALA A 1 118 ? -44.188 -8.308 40.577 1.00 77.88 118 ALA A N 1
ATOM 980 C CA . ALA A 1 118 ? -45.363 -8.552 39.742 1.00 77.88 118 ALA A CA 1
ATOM 981 C C . ALA A 1 118 ? -46.144 -9.799 40.189 1.00 77.88 118 ALA A C 1
ATOM 983 O O . ALA A 1 118 ? -47.362 -9.728 40.307 1.00 77.88 118 ALA A O 1
ATOM 984 N N . LYS A 1 119 ? -45.456 -10.905 40.514 1.00 76.25 119 LYS A N 1
ATOM 985 C CA . LYS A 1 119 ? -46.106 -12.110 41.063 1.00 76.25 119 LYS A CA 1
ATOM 986 C C . LYS A 1 119 ? -46.778 -11.844 42.409 1.00 76.25 119 LYS A C 1
ATOM 988 O O . LYS A 1 119 ? -47.902 -12.272 42.621 1.00 76.25 119 LYS A O 1
ATOM 993 N N . ILE A 1 120 ? -46.113 -11.104 43.298 1.00 73.75 120 ILE A N 1
ATOM 994 C CA . ILE A 1 120 ? -46.682 -10.746 44.605 1.00 73.75 120 ILE A CA 1
ATOM 995 C C . ILE A 1 120 ? -47.914 -9.851 44.422 1.00 73.75 120 ILE A C 1
ATOM 997 O O . ILE A 1 120 ? -48.938 -10.111 45.036 1.00 73.75 120 ILE A O 1
ATOM 1001 N N . ALA A 1 121 ? -47.855 -8.842 43.547 1.00 69.81 121 ALA A N 1
ATOM 1002 C CA . ALA A 1 121 ? -48.998 -7.977 43.246 1.00 69.81 121 ALA A CA 1
ATOM 1003 C C . ALA A 1 121 ? -50.190 -8.752 42.658 1.00 69.81 121 ALA A C 1
ATOM 1005 O O . ALA A 1 121 ? -51.337 -8.444 42.981 1.00 69.81 121 ALA A O 1
ATOM 1006 N N . GLU A 1 122 ? -49.920 -9.759 41.823 1.00 68.00 122 GLU A N 1
ATOM 1007 C CA . GLU A 1 122 ? -50.930 -10.659 41.257 1.00 68.00 122 GLU A CA 1
ATOM 1008 C C . GLU A 1 122 ? -51.572 -11.547 42.341 1.00 68.00 122 GLU A C 1
ATOM 1010 O O . GLU A 1 122 ? -52.783 -11.757 42.327 1.00 68.00 122 GLU A O 1
ATOM 1015 N N . GLU A 1 123 ? -50.796 -11.992 43.335 1.00 69.38 123 GLU A N 1
ATOM 1016 C CA . GLU A 1 123 ? -51.278 -12.786 44.475 1.00 69.38 123 GLU A CA 1
ATOM 1017 C C . GLU A 1 123 ? -52.019 -11.953 45.543 1.00 69.38 123 GLU A C 1
ATOM 1019 O O . GLU A 1 123 ? -52.991 -12.435 46.127 1.00 69.38 123 GLU A O 1
ATOM 1024 N N . THR A 1 124 ? -51.603 -10.708 45.816 1.00 63.19 124 THR A N 1
ATOM 1025 C CA . THR A 1 124 ? -52.189 -9.857 46.876 1.00 63.19 124 THR A CA 1
ATOM 1026 C C . THR A 1 124 ? -53.169 -8.792 46.382 1.00 63.19 124 THR A C 1
ATOM 1028 O O . THR A 1 124 ? -53.742 -8.074 47.203 1.00 63.19 124 THR A O 1
ATOM 1031 N N . ASN A 1 125 ? -53.390 -8.683 45.068 1.00 55.59 125 ASN A N 1
ATOM 1032 C CA . ASN A 1 125 ? -54.311 -7.734 44.427 1.00 55.59 125 ASN A CA 1
ATOM 1033 C C . ASN A 1 125 ? -54.112 -6.266 44.880 1.00 55.59 125 ASN A C 1
ATOM 1035 O O . ASN A 1 125 ? -55.065 -5.490 44.988 1.00 55.59 125 ASN A O 1
ATOM 1039 N N . THR A 1 126 ? -52.863 -5.887 45.174 1.00 51.88 126 THR A N 1
ATOM 1040 C CA . THR A 1 126 ? -52.449 -4.546 45.616 1.00 51.88 126 THR A CA 1
ATOM 1041 C C . THR A 1 126 ? -51.502 -3.906 44.592 1.00 51.88 126 THR A C 1
ATOM 1043 O O . THR A 1 126 ? -50.605 -4.578 44.085 1.00 51.88 126 THR A O 1
ATOM 1046 N N . PRO A 1 127 ? -51.655 -2.607 44.265 1.00 49.75 127 PRO A N 1
ATOM 1047 C CA . PRO A 1 127 ? -50.786 -1.945 43.297 1.00 49.75 127 PRO A CA 1
ATOM 1048 C C . PRO A 1 127 ? -49.393 -1.693 43.891 1.00 49.75 127 PRO A C 1
ATOM 1050 O O . PRO A 1 127 ? -49.231 -0.868 44.790 1.00 49.75 127 PRO A O 1
ATOM 1053 N N . ILE A 1 128 ? -48.383 -2.396 43.370 1.00 55.19 128 ILE A N 1
ATOM 1054 C CA . ILE A 1 128 ? -46.966 -2.216 43.721 1.00 55.19 128 ILE A CA 1
ATOM 1055 C C . ILE A 1 128 ? -46.279 -1.386 42.625 1.00 55.19 128 ILE A C 1
ATOM 1057 O O . ILE A 1 128 ? -46.458 -1.635 41.434 1.00 55.19 128 ILE A O 1
ATOM 1061 N N . ILE A 1 129 ? -45.490 -0.384 43.023 1.00 57.03 129 ILE A N 1
ATOM 1062 C CA . ILE A 1 129 ? -44.739 0.493 42.111 1.00 57.03 129 ILE A CA 1
ATOM 1063 C C . ILE A 1 129 ? -43.492 -0.257 41.620 1.00 57.03 129 ILE A C 1
ATOM 1065 O O . ILE A 1 129 ? -42.571 -0.499 42.397 1.00 57.03 129 ILE A O 1
ATOM 1069 N N . MET A 1 130 ? -43.450 -0.614 40.333 1.00 55.62 130 MET A N 1
ATOM 1070 C CA . MET A 1 130 ? -42.282 -1.253 39.713 1.00 55.62 130 MET A CA 1
ATOM 1071 C C . MET A 1 130 ? -41.197 -0.204 39.399 1.00 55.62 130 MET A C 1
ATOM 1073 O O . MET A 1 130 ? -41.490 0.767 38.694 1.00 55.62 130 MET A O 1
ATOM 1077 N N . PRO A 1 131 ? -39.948 -0.354 39.882 1.00 58.25 131 PRO A N 1
ATOM 1078 C CA . PRO A 1 131 ? -38.847 0.523 39.490 1.00 58.25 131 PRO A CA 1
ATOM 1079 C C . PRO A 1 131 ? -38.551 0.434 37.981 1.00 58.25 131 PRO A C 1
ATOM 1081 O O . PRO A 1 131 ? -38.428 -0.652 37.407 1.00 58.25 131 PRO A O 1
ATOM 1084 N N . ALA A 1 132 ? -38.431 1.598 37.333 1.00 58.28 132 ALA A N 1
ATOM 1085 C CA . ALA A 1 132 ? -38.185 1.715 35.896 1.00 58.28 132 ALA A CA 1
ATOM 1086 C C . ALA A 1 132 ? -36.736 1.329 35.513 1.00 58.28 132 ALA A C 1
ATOM 1088 O O . ALA A 1 132 ? -35.806 1.642 36.263 1.00 58.28 132 ALA A O 1
ATOM 1089 N N . PRO A 1 133 ? -36.504 0.716 34.332 1.00 56.69 133 PRO A N 1
ATOM 1090 C CA . PRO A 1 133 ? -35.158 0.412 33.855 1.00 56.69 133 PRO A CA 1
ATOM 1091 C C . PRO A 1 133 ? -34.367 1.698 33.590 1.00 56.69 133 PRO A C 1
ATOM 1093 O O . PRO A 1 133 ? -34.797 2.566 32.829 1.00 56.69 133 PRO A O 1
ATOM 1096 N N . ILE A 1 134 ? -33.173 1.808 34.171 1.00 57.88 134 ILE A N 1
ATOM 1097 C CA . ILE A 1 134 ? -32.260 2.921 33.904 1.00 57.88 134 ILE A CA 1
ATOM 1098 C C . ILE A 1 134 ? -31.618 2.669 32.529 1.00 57.88 134 ILE A C 1
ATOM 1100 O O . ILE A 1 134 ? -30.808 1.753 32.364 1.00 57.88 134 ILE A O 1
ATOM 1104 N N . VAL A 1 135 ? -31.966 3.480 31.522 1.00 56.94 135 VAL A N 1
ATOM 1105 C CA . VAL A 1 135 ? -31.315 3.474 30.197 1.00 56.94 135 VAL A CA 1
ATOM 1106 C C . VAL A 1 135 ? -30.454 4.733 30.041 1.00 56.94 135 VAL A C 1
ATOM 1108 O O . VAL A 1 135 ? -30.921 5.731 29.500 1.00 56.94 135 VAL A O 1
ATOM 1111 N N . PRO A 1 136 ? -29.193 4.738 30.512 1.00 54.06 136 PRO A N 1
ATOM 1112 C CA . PRO A 1 136 ? -28.295 5.847 30.216 1.00 54.06 136 PRO A CA 1
ATOM 1113 C C . PRO A 1 136 ? -28.013 5.934 28.711 1.00 54.06 136 PRO A C 1
ATOM 1115 O O . PRO A 1 136 ? -27.628 4.943 28.083 1.00 54.06 136 PRO A O 1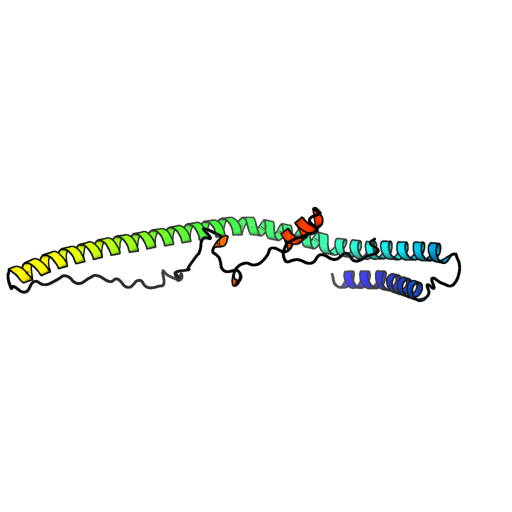
ATOM 1118 N N . ASP A 1 137 ? -28.166 7.116 28.131 1.00 53.59 137 ASP A N 1
ATOM 1119 C CA . ASP A 1 137 ? -27.873 7.348 26.722 1.00 53.59 137 ASP A CA 1
ATOM 1120 C C . ASP A 1 137 ? -26.381 7.081 26.458 1.00 53.59 137 ASP A C 1
ATOM 1122 O O . ASP A 1 137 ? -25.495 7.724 27.031 1.00 53.59 137 ASP A O 1
ATOM 1126 N N . LEU A 1 138 ? -26.071 6.069 25.642 1.00 54.94 138 LEU A N 1
ATOM 1127 C CA . LEU A 1 138 ? -24.714 5.887 25.138 1.00 54.94 138 LEU A CA 1
ATOM 1128 C C . LEU A 1 138 ? -24.519 6.944 24.060 1.00 54.94 138 LEU A C 1
ATOM 1130 O O . LEU A 1 138 ? -24.640 6.646 22.869 1.00 54.94 138 LEU A O 1
ATOM 1134 N N . ASN A 1 139 ? -24.187 8.164 24.484 1.00 54.03 139 ASN A N 1
ATOM 1135 C CA . ASN A 1 139 ? -23.635 9.167 23.590 1.00 54.03 139 ASN A CA 1
ATOM 1136 C C . ASN A 1 139 ? -22.570 8.468 22.734 1.00 54.03 139 ASN A C 1
ATOM 1138 O O . ASN A 1 139 ? -21.576 7.947 23.244 1.00 54.03 139 ASN A O 1
ATOM 1142 N N . LYS A 1 140 ? -22.817 8.391 21.419 1.00 59.28 140 LYS A N 1
ATOM 1143 C CA . LYS A 1 140 ? -21.970 7.687 20.431 1.00 59.28 140 LYS A CA 1
ATOM 1144 C C . LYS A 1 140 ? -20.537 8.235 20.360 1.00 59.28 140 LYS A C 1
ATOM 1146 O O . LYS A 1 140 ? -19.698 7.676 19.648 1.00 59.28 140 LYS A O 1
ATOM 1151 N N . THR A 1 141 ? -20.268 9.298 21.107 1.00 55.75 141 THR A N 1
ATOM 1152 C CA . THR A 1 141 ? -19.062 10.102 21.071 1.00 55.75 141 THR A CA 1
ATOM 1153 C C . THR A 1 141 ? -18.436 10.131 22.461 1.00 55.75 141 THR A C 1
ATOM 1155 O O . THR A 1 141 ? -19.029 10.638 23.411 1.00 55.75 141 THR A O 1
ATOM 1158 N N . ILE A 1 142 ? -17.223 9.593 22.578 1.00 61.28 142 ILE A N 1
ATOM 1159 C CA . ILE A 1 142 ? -16.364 9.789 23.750 1.00 61.28 142 ILE A CA 1
ATOM 1160 C C . ILE A 1 142 ? -15.396 10.911 23.363 1.00 61.28 142 ILE A C 1
ATOM 1162 O O . ILE A 1 142 ? -14.447 10.687 22.610 1.00 61.28 142 ILE A O 1
ATOM 1166 N N . GLY A 1 143 ? -15.675 12.143 23.797 1.00 70.12 143 GLY A N 1
ATOM 1167 C CA . GLY A 1 143 ? -14.912 13.322 23.370 1.00 70.12 143 GLY A CA 1
ATOM 1168 C C . GLY A 1 143 ? -15.006 13.549 21.854 1.00 70.12 143 GLY A C 1
ATOM 1169 O O . GLY A 1 143 ? -16.093 13.791 21.344 1.00 70.12 143 GLY A O 1
ATOM 1170 N N . ALA A 1 144 ? -13.881 13.444 21.135 1.00 66.88 144 ALA A N 1
ATOM 1171 C CA . ALA A 1 144 ? -13.813 13.533 19.667 1.00 66.88 144 ALA A CA 1
ATOM 1172 C C . ALA A 1 144 ? -13.831 12.162 18.951 1.00 66.88 144 ALA A C 1
ATOM 1174 O O . ALA A 1 144 ? -13.787 12.099 17.722 1.00 66.88 144 ALA A O 1
ATOM 1175 N N . VAL A 1 145 ? -13.872 11.046 19.691 1.00 61.59 145 VAL A N 1
ATOM 1176 C CA . VAL A 1 145 ? -13.780 9.692 19.124 1.00 61.59 145 VAL A CA 1
ATOM 1177 C C . VAL A 1 145 ? -15.174 9.079 18.991 1.00 61.59 145 VAL A C 1
ATOM 1179 O O . VAL A 1 145 ? -15.883 8.878 19.978 1.00 61.59 145 VAL A O 1
ATOM 1182 N N . THR A 1 146 ? -15.561 8.751 17.754 1.00 68.12 146 THR A N 1
ATOM 1183 C CA . THR A 1 146 ? -16.797 8.009 17.455 1.00 68.12 146 THR A CA 1
ATOM 1184 C C . THR A 1 146 ? -16.516 6.514 17.446 1.00 68.12 146 THR A C 1
ATOM 1186 O O . THR A 1 146 ? -15.649 6.046 16.708 1.00 68.12 146 THR A O 1
ATOM 1189 N N . VAL A 1 147 ? -17.284 5.744 18.212 1.00 64.38 147 VAL A N 1
ATOM 1190 C CA . VAL A 1 147 ? -17.132 4.286 18.258 1.00 64.38 147 VAL A CA 1
ATOM 1191 C C . VAL A 1 147 ? -18.195 3.626 17.377 1.00 64.38 147 VAL A C 1
ATOM 1193 O O . VAL A 1 147 ? -19.389 3.717 17.665 1.00 64.38 147 VAL A O 1
ATOM 1196 N N . LYS A 1 148 ? -17.770 2.937 16.311 1.00 61.00 148 LYS A N 1
ATOM 1197 C CA . LYS A 1 148 ? -18.646 2.175 15.403 1.00 61.00 148 LYS A CA 1
ATOM 1198 C C . LYS A 1 148 ? -18.481 0.672 15.637 1.00 61.00 148 LYS A C 1
ATOM 1200 O O . LYS A 1 148 ? -17.372 0.205 15.879 1.00 61.00 148 LYS A O 1
ATOM 1205 N N . LYS A 1 149 ? -19.578 -0.086 15.548 1.00 60.94 149 LYS A N 1
ATOM 1206 C CA . LYS A 1 149 ? -19.532 -1.554 15.495 1.00 60.94 149 LYS A CA 1
ATOM 1207 C C . LYS A 1 149 ? -19.146 -1.957 14.068 1.00 60.94 149 LYS A C 1
ATOM 1209 O O . LYS A 1 149 ? -19.838 -1.569 13.131 1.00 60.94 149 LYS A O 1
ATOM 1214 N N . VAL A 1 150 ? -18.036 -2.676 13.912 1.00 52.34 150 VAL A N 1
ATOM 1215 C CA . VAL A 1 150 ? -17.570 -3.218 12.627 1.00 52.34 150 VAL A CA 1
ATOM 1216 C C . VAL A 1 150 ? -17.704 -4.732 12.693 1.00 52.34 150 VAL A C 1
ATOM 1218 O O . VAL A 1 150 ? -17.256 -5.348 13.658 1.00 52.34 150 VAL A O 1
ATOM 1221 N N . TRP A 1 151 ? -18.351 -5.319 11.692 1.00 42.66 151 TRP A N 1
ATOM 1222 C CA . TRP A 1 151 ? -18.436 -6.766 11.553 1.00 42.66 151 TRP A CA 1
ATOM 1223 C C . TRP A 1 151 ? -17.125 -7.286 10.960 1.00 42.66 151 TRP A C 1
ATOM 1225 O O . TRP A 1 151 ? -16.727 -6.867 9.876 1.00 42.66 151 TRP A O 1
ATOM 1235 N N . THR A 1 152 ? -16.471 -8.192 11.678 1.00 48.31 152 THR A N 1
ATOM 1236 C CA . THR A 1 152 ? -15.313 -8.959 11.205 1.00 48.31 152 THR A CA 1
ATOM 1237 C C . THR A 1 152 ? -15.736 -10.418 11.090 1.00 48.31 152 THR A C 1
ATOM 1239 O O . THR A 1 152 ? -16.531 -10.892 11.902 1.00 48.31 152 THR A O 1
ATOM 1242 N N . PHE A 1 153 ? -15.219 -11.129 10.092 1.00 51.59 153 PHE A N 1
ATOM 1243 C CA . PHE A 1 153 ? -15.476 -12.551 9.886 1.00 51.59 153 PHE A CA 1
ATOM 1244 C C . PHE A 1 153 ? -14.171 -13.343 9.992 1.00 51.59 153 PHE A C 1
ATOM 1246 O O . PHE A 1 153 ? -13.100 -12.858 9.636 1.00 51.59 153 PHE A O 1
ATOM 1253 N N . GLU A 1 154 ? -14.274 -14.572 10.482 1.00 51.19 154 GLU A N 1
ATOM 1254 C CA . GLU A 1 154 ? -13.194 -15.552 10.502 1.00 51.19 154 GLU A CA 1
ATOM 1255 C C . GLU A 1 154 ? -13.646 -16.750 9.665 1.00 51.19 154 GLU A C 1
ATOM 1257 O O . GLU A 1 154 ? -14.738 -17.289 9.873 1.00 51.19 154 GLU A O 1
ATOM 1262 N N . ILE A 1 155 ? -12.830 -17.150 8.688 1.00 60.72 155 ILE A N 1
ATOM 1263 C CA . ILE A 1 155 ? -13.141 -18.287 7.821 1.00 60.72 155 ILE A CA 1
ATOM 1264 C C . ILE A 1 155 ? -12.804 -19.571 8.578 1.00 60.72 155 ILE A C 1
ATOM 1266 O O . ILE A 1 155 ? -11.645 -19.966 8.659 1.00 60.72 155 ILE A O 1
ATOM 1270 N N . LYS A 1 156 ? -13.829 -20.229 9.124 1.00 52.09 156 LYS A N 1
ATOM 1271 C CA . LYS A 1 156 ? -13.681 -21.529 9.799 1.00 52.09 156 LYS A CA 1
ATOM 1272 C C . LYS A 1 156 ? -13.495 -22.693 8.822 1.00 52.09 156 LYS A C 1
ATOM 1274 O O . LYS A 1 156 ? -12.848 -23.673 9.168 1.00 52.09 156 LYS A O 1
ATOM 1279 N N . ASP A 1 157 ? -14.073 -22.593 7.625 1.00 55.72 157 ASP A N 1
ATOM 1280 C CA . ASP A 1 157 ? -14.029 -23.636 6.598 1.00 55.72 157 ASP A CA 1
ATOM 1281 C C . ASP A 1 157 ? -14.156 -23.002 5.205 1.00 55.72 157 ASP A C 1
ATOM 1283 O O . ASP A 1 157 ? -15.152 -22.346 4.900 1.00 55.72 157 ASP A O 1
ATOM 1287 N N . GLN A 1 158 ? -13.129 -23.178 4.373 1.00 56.50 158 GLN A N 1
ATOM 1288 C CA . GLN A 1 158 ? -13.052 -22.590 3.033 1.00 56.50 158 GLN A CA 1
ATOM 1289 C C . GLN A 1 158 ? -13.955 -23.314 2.022 1.00 56.50 158 GLN A C 1
ATOM 1291 O O . GLN A 1 158 ? -14.362 -22.708 1.037 1.00 56.50 158 GLN A O 1
ATOM 1296 N N . THR A 1 159 ? -14.311 -24.582 2.264 1.00 67.81 159 THR A N 1
ATOM 1297 C CA . THR A 1 159 ? -15.084 -25.403 1.309 1.00 67.81 159 THR A CA 1
ATOM 1298 C C . THR A 1 159 ? -16.572 -25.065 1.273 1.00 67.81 159 THR A C 1
ATOM 1300 O O . THR A 1 159 ? -17.267 -25.412 0.322 1.00 67.81 159 THR A O 1
ATOM 1303 N N . LYS A 1 160 ? -17.063 -24.356 2.294 1.00 67.88 160 LYS A N 1
ATOM 1304 C CA . LYS A 1 160 ? -18.457 -23.898 2.395 1.00 67.88 160 LYS A CA 1
ATOM 1305 C C . LYS A 1 160 ? -18.658 -22.470 1.893 1.00 67.88 160 LYS A C 1
ATOM 1307 O O . LYS A 1 160 ? -19.786 -21.982 1.911 1.00 67.88 160 LYS A O 1
ATOM 1312 N N . ILE A 1 161 ? -17.585 -21.790 1.483 1.00 64.56 161 ILE A N 1
ATOM 1313 C CA . ILE A 1 161 ? -17.669 -20.440 0.927 1.00 64.56 161 ILE A CA 1
ATOM 1314 C C . ILE A 1 161 ? -18.139 -20.554 -0.530 1.00 64.56 161 ILE A C 1
ATOM 1316 O O . ILE A 1 161 ? -17.507 -21.273 -1.305 1.00 64.56 161 ILE A O 1
ATOM 1320 N N . PRO A 1 162 ? -19.222 -19.860 -0.926 1.00 73.06 162 PRO A N 1
ATOM 1321 C CA . PRO A 1 162 ? -19.655 -19.826 -2.318 1.00 73.06 162 PRO A CA 1
ATOM 1322 C C . PRO A 1 162 ? -18.523 -19.378 -3.250 1.00 73.06 162 PRO A C 1
ATOM 1324 O O . PRO A 1 162 ? -17.775 -18.455 -2.923 1.00 73.06 162 PRO A O 1
ATOM 1327 N N . GLN A 1 163 ? -18.426 -19.996 -4.431 1.00 66.50 163 GLN A N 1
ATOM 1328 C CA . GLN A 1 163 ? -17.362 -19.728 -5.408 1.00 66.50 163 GLN A CA 1
ATOM 1329 C C . GLN A 1 163 ? -17.311 -18.254 -5.859 1.00 66.50 163 GLN A C 1
ATOM 1331 O O . GLN A 1 163 ? -16.253 -17.773 -6.247 1.00 66.50 163 GLN A O 1
ATOM 1336 N N . GLU A 1 164 ? -18.417 -17.515 -5.725 1.00 67.44 164 GLU A N 1
ATOM 1337 C CA . GLU A 1 164 ? -18.501 -16.066 -5.967 1.00 67.44 164 GLU A CA 1
ATOM 1338 C C . GLU A 1 164 ? -17.570 -15.232 -5.071 1.00 67.44 164 GLU A C 1
ATOM 1340 O O . GLU A 1 164 ? -17.137 -14.152 -5.466 1.00 67.44 164 GLU A O 1
ATOM 1345 N N . TYR A 1 165 ? -17.228 -15.730 -3.879 1.00 57.06 165 TYR A N 1
ATOM 1346 C CA . TYR A 1 165 ? -16.334 -15.055 -2.933 1.00 57.06 165 TYR A CA 1
ATOM 1347 C C . TYR A 1 165 ? -14.913 -15.640 -2.932 1.00 57.06 165 TYR A C 1
ATOM 1349 O O . TYR A 1 165 ? -14.070 -15.211 -2.140 1.00 57.06 165 TYR A O 1
ATOM 1357 N N . LEU A 1 166 ? -14.633 -16.616 -3.803 1.00 64.50 166 LEU A N 1
ATOM 1358 C CA . LEU A 1 166 ? -13.349 -17.304 -3.892 1.00 64.50 166 LEU A CA 1
ATOM 1359 C C . LEU A 1 166 ? -12.554 -16.774 -5.095 1.00 64.50 166 LEU A C 1
ATOM 1361 O O . LEU A 1 166 ? -12.776 -17.176 -6.235 1.00 64.50 166 LEU A O 1
ATOM 1365 N N . VAL A 1 167 ? -11.602 -15.873 -4.852 1.00 65.06 167 VAL A N 1
ATOM 1366 C CA . VAL A 1 167 ? -10.671 -15.414 -5.896 1.00 65.06 167 VAL A CA 1
ATOM 1367 C C . VAL A 1 167 ? -9.499 -16.391 -5.987 1.00 65.06 167 VAL A C 1
ATOM 1369 O O . VAL A 1 167 ? -8.824 -16.659 -4.993 1.00 65.06 167 VAL A O 1
ATOM 1372 N N . VAL A 1 168 ? -9.256 -16.931 -7.183 1.00 65.81 168 VAL A N 1
ATOM 1373 C CA . VAL A 1 168 ? -8.142 -17.854 -7.444 1.00 65.81 168 VAL A CA 1
ATOM 1374 C C . VAL A 1 168 ? -6.817 -17.090 -7.422 1.00 65.81 168 VAL A C 1
ATOM 1376 O O . VAL A 1 168 ? -6.648 -16.085 -8.107 1.00 65.81 168 VAL A O 1
ATOM 1379 N N . ASP A 1 169 ? -5.856 -17.590 -6.649 1.00 70.25 169 ASP A N 1
ATOM 1380 C CA . ASP A 1 169 ? -4.506 -17.033 -6.566 1.00 70.25 169 ASP A CA 1
ATOM 1381 C C . ASP A 1 169 ? -3.692 -17.390 -7.825 1.00 70.25 169 ASP A C 1
ATOM 1383 O O . ASP A 1 169 ? -3.104 -18.472 -7.937 1.00 70.25 169 ASP A O 1
ATOM 1387 N N . GLU A 1 170 ? -3.651 -16.464 -8.785 1.00 66.31 170 GLU A N 1
ATOM 1388 C CA . GLU A 1 170 ? -2.888 -16.613 -10.028 1.00 66.31 170 GLU A CA 1
ATOM 1389 C C . GLU A 1 170 ? -1.386 -16.841 -9.799 1.00 66.31 170 GLU A C 1
ATOM 1391 O O . GLU A 1 170 ? -0.730 -17.493 -10.616 1.00 66.31 170 GLU A O 1
ATOM 1396 N N . VAL A 1 171 ? -0.818 -16.330 -8.699 1.00 70.81 171 VAL A N 1
ATOM 1397 C CA . VAL A 1 171 ? 0.615 -16.466 -8.401 1.00 70.81 171 VAL A CA 1
ATOM 1398 C C . VAL A 1 171 ? 0.944 -17.927 -8.121 1.00 70.81 171 VAL A 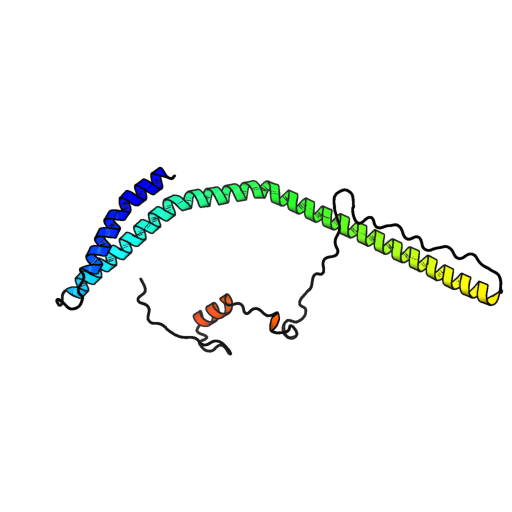C 1
ATOM 1400 O O . VAL A 1 171 ? 1.930 -18.454 -8.644 1.00 70.81 171 VAL A O 1
ATOM 1403 N N . LYS A 1 172 ? 0.081 -18.615 -7.367 1.00 70.62 172 LYS A N 1
ATOM 1404 C CA . LYS A 1 172 ? 0.223 -20.053 -7.098 1.00 70.62 172 LYS A CA 1
ATOM 1405 C C . LYS A 1 172 ? -0.004 -20.903 -8.341 1.00 70.62 172 LYS A C 1
ATOM 1407 O O . LYS A 1 172 ? 0.740 -21.857 -8.555 1.00 70.62 172 LYS A O 1
ATOM 1412 N N . VAL A 1 173 ? -0.966 -20.538 -9.189 1.00 66.69 173 VAL A N 1
ATOM 1413 C CA . VAL A 1 173 ? -1.204 -21.232 -10.467 1.00 66.69 173 VAL A CA 1
ATOM 1414 C C . VAL A 1 173 ? 0.027 -21.124 -11.370 1.00 66.69 173 VAL A C 1
ATOM 1416 O O . VAL A 1 173 ? 0.528 -22.138 -11.850 1.00 66.69 173 VAL A O 1
ATOM 1419 N N . ARG A 1 174 ? 0.599 -19.925 -11.535 1.00 66.56 174 ARG A N 1
ATOM 1420 C CA . ARG A 1 174 ? 1.833 -19.731 -12.320 1.00 66.56 174 ARG A CA 1
ATOM 1421 C C . ARG A 1 174 ? 3.033 -20.457 -11.707 1.00 66.56 174 ARG A C 1
ATOM 1423 O O . ARG A 1 174 ? 3.856 -20.991 -12.449 1.00 66.56 174 ARG A O 1
ATOM 1430 N N . ALA A 1 175 ? 3.136 -20.513 -10.378 1.00 72.81 175 ALA A N 1
ATOM 1431 C CA . ALA A 1 175 ? 4.176 -21.281 -9.694 1.00 72.81 175 ALA A CA 1
ATOM 1432 C C . ALA A 1 175 ? 4.045 -22.795 -9.951 1.00 72.81 175 ALA A C 1
ATOM 1434 O O . ALA A 1 175 ? 5.049 -23.446 -10.231 1.00 72.81 175 ALA A O 1
ATOM 1435 N N . ALA A 1 176 ? 2.826 -23.345 -9.938 1.00 68.00 176 ALA A N 1
ATOM 1436 C CA . ALA A 1 176 ? 2.566 -24.750 -10.260 1.00 68.00 176 ALA A CA 1
ATOM 1437 C C . ALA A 1 176 ? 2.874 -25.084 -11.733 1.00 68.00 176 ALA A C 1
ATOM 1439 O O . ALA A 1 176 ? 3.480 -26.117 -12.017 1.00 68.00 176 ALA A O 1
ATOM 1440 N N . ILE A 1 177 ? 2.540 -24.177 -12.659 1.00 70.44 177 ILE A N 1
ATOM 1441 C CA . ILE A 1 177 ? 2.891 -24.302 -14.083 1.00 70.44 177 ILE A CA 1
ATOM 1442 C C . ILE A 1 177 ? 4.418 -24.332 -14.261 1.00 70.44 177 ILE A C 1
ATOM 1444 O O . ILE A 1 177 ? 4.937 -25.189 -14.976 1.00 70.44 177 ILE A O 1
ATOM 1448 N N . ARG A 1 178 ? 5.159 -23.458 -13.559 1.00 65.88 178 ARG A N 1
ATOM 1449 C CA . ARG A 1 178 ? 6.637 -23.463 -13.552 1.00 65.88 178 ARG A CA 1
ATOM 1450 C C . ARG A 1 178 ? 7.230 -24.732 -12.939 1.00 65.88 178 ARG A C 1
ATOM 1452 O O . ARG A 1 178 ? 8.264 -25.193 -13.406 1.00 65.88 178 ARG A O 1
ATOM 1459 N N . ALA A 1 179 ? 6.578 -25.302 -11.927 1.00 69.06 179 ALA A N 1
ATOM 1460 C CA . ALA A 1 179 ? 6.989 -26.556 -11.294 1.00 69.06 179 ALA A CA 1
ATOM 1461 C C . ALA A 1 179 ? 6.703 -27.806 -12.155 1.00 69.06 179 ALA A C 1
ATOM 1463 O O . ALA A 1 179 ? 7.041 -28.914 -11.748 1.00 69.06 179 ALA A O 1
ATOM 1464 N N . GLY A 1 180 ? 6.104 -27.646 -13.343 1.00 67.31 180 GLY A N 1
ATOM 1465 C CA . GLY A 1 180 ? 5.880 -28.730 -14.301 1.00 67.31 180 GLY A CA 1
ATOM 1466 C C . GLY A 1 180 ? 4.468 -29.317 -14.292 1.00 67.31 180 GLY A C 1
ATOM 1467 O O . GLY A 1 180 ? 4.206 -30.265 -15.033 1.00 67.31 180 GLY A O 1
ATOM 1468 N N . VAL A 1 181 ? 3.531 -28.753 -13.521 1.00 64.88 181 VAL A N 1
ATOM 1469 C CA . VAL A 1 181 ? 2.119 -29.158 -13.566 1.00 64.88 181 VAL A CA 1
ATOM 1470 C C . VAL A 1 181 ? 1.478 -28.562 -14.820 1.00 64.88 181 VAL A C 1
ATOM 1472 O O . VAL A 1 181 ? 1.088 -27.398 -14.855 1.00 64.88 181 VAL A O 1
ATOM 1475 N N . ARG A 1 182 ? 1.390 -29.377 -15.875 1.00 56.94 182 ARG A N 1
ATOM 1476 C CA . ARG A 1 182 ? 0.823 -29.003 -17.186 1.00 56.94 182 ARG A CA 1
ATOM 1477 C C . ARG A 1 182 ? -0.671 -29.311 -17.330 1.00 56.94 182 ARG A C 1
ATOM 1479 O O . ARG A 1 182 ? -1.240 -29.082 -18.391 1.00 56.94 182 ARG A O 1
ATOM 1486 N N . ALA A 1 183 ? -1.300 -29.813 -16.270 1.00 56.09 183 ALA A N 1
ATOM 1487 C CA . ALA A 1 183 ? -2.733 -30.060 -16.206 1.00 56.09 183 ALA A CA 1
ATOM 1488 C C . ALA A 1 183 ? -3.270 -29.562 -14.859 1.00 56.09 183 ALA A C 1
ATOM 1490 O O . ALA A 1 183 ? -3.047 -30.184 -13.822 1.00 56.09 183 ALA A O 1
ATOM 1491 N N . ILE A 1 184 ? -3.966 -28.426 -14.882 1.00 64.81 184 ILE A N 1
ATOM 1492 C CA . ILE A 1 184 ? -4.730 -27.902 -13.747 1.00 64.81 184 ILE A CA 1
ATOM 1493 C C . ILE A 1 184 ? -6.190 -27.906 -14.193 1.00 64.81 184 ILE A C 1
ATOM 1495 O O . ILE A 1 184 ? -6.517 -27.341 -15.237 1.00 64.81 184 ILE A O 1
ATOM 1499 N N . ALA A 1 185 ? -7.065 -28.571 -13.438 1.00 58.19 185 ALA A N 1
ATOM 1500 C CA . ALA A 1 185 ? -8.488 -28.619 -13.762 1.00 58.19 185 ALA A CA 1
ATOM 1501 C C . ALA A 1 185 ? -9.048 -27.186 -13.865 1.00 58.19 185 ALA A C 1
ATOM 1503 O O . ALA A 1 185 ? -9.007 -26.435 -12.893 1.00 58.19 185 ALA A O 1
ATOM 1504 N N . GLY A 1 186 ? -9.529 -26.805 -15.053 1.00 55.69 186 GLY A N 1
ATOM 1505 C CA . GLY A 1 186 ? -10.076 -25.471 -15.329 1.00 55.69 186 GLY A CA 1
ATOM 1506 C C . GLY A 1 186 ? -9.096 -24.428 -15.891 1.00 55.69 186 GLY A C 1
ATOM 1507 O O . GLY A 1 186 ? -9.527 -23.307 -16.138 1.00 55.69 186 GLY A O 1
ATOM 1508 N N . VAL A 1 187 ? -7.817 -24.761 -16.133 1.00 57.28 187 VAL A N 1
ATOM 1509 C CA . VAL A 1 187 ? -6.831 -23.843 -16.748 1.00 57.28 187 VAL A CA 1
ATOM 1510 C C . VAL A 1 187 ? -6.213 -24.469 -17.999 1.00 57.28 187 VAL A C 1
ATOM 1512 O O . VAL A 1 187 ? -5.609 -25.539 -17.936 1.00 57.28 187 VAL A O 1
ATOM 1515 N N . THR A 1 188 ? -6.308 -23.774 -19.134 1.00 61.72 188 THR A N 1
ATOM 1516 C CA . THR A 1 188 ? -5.644 -24.165 -20.388 1.00 61.72 188 THR A CA 1
ATOM 1517 C C . THR A 1 188 ? -4.256 -23.528 -20.461 1.00 61.72 188 THR A C 1
ATOM 1519 O O . THR A 1 188 ? -4.132 -22.306 -20.435 1.00 61.72 188 THR A O 1
ATOM 1522 N N . ILE A 1 189 ? -3.206 -24.348 -20.558 1.00 64.06 189 ILE A N 1
ATOM 1523 C CA . ILE A 1 189 ? -1.802 -23.911 -20.635 1.00 64.06 189 ILE A CA 1
ATOM 1524 C C . ILE A 1 189 ? -1.330 -24.034 -22.092 1.00 64.06 189 ILE A C 1
ATOM 1526 O O . ILE A 1 189 ? -1.497 -25.089 -22.697 1.00 64.06 189 ILE A O 1
ATOM 1530 N N . PHE A 1 190 ? -0.731 -22.980 -22.654 1.00 68.25 190 PHE A N 1
ATOM 1531 C CA . PHE A 1 190 ? -0.193 -22.956 -24.022 1.00 68.25 190 PHE A CA 1
ATOM 1532 C C . PHE A 1 190 ? 1.279 -22.517 -24.034 1.00 68.25 190 PHE A C 1
ATOM 1534 O O . PHE A 1 190 ? 1.702 -21.728 -23.190 1.00 68.25 190 PHE A O 1
ATOM 1541 N N . GLN A 1 191 ? 2.057 -23.039 -24.987 1.00 54.62 191 GLN A N 1
ATOM 1542 C CA . GLN A 1 191 ? 3.474 -22.719 -25.180 1.00 54.62 191 GLN A CA 1
ATOM 1543 C C . GLN A 1 191 ? 3.621 -21.849 -26.435 1.00 54.62 191 GLN A C 1
ATOM 1545 O O . GLN A 1 191 ? 3.091 -22.190 -27.489 1.00 54.62 191 GLN A O 1
ATOM 1550 N N . LYS A 1 192 ? 4.300 -20.707 -26.304 1.00 62.53 192 LYS A N 1
ATOM 1551 C CA . LYS A 1 192 ? 4.610 -19.777 -27.395 1.00 62.53 192 LYS A CA 1
ATOM 1552 C C . LYS A 1 192 ? 6.128 -19.745 -27.547 1.00 62.53 192 LYS A C 1
ATOM 1554 O O . LYS A 1 192 ? 6.812 -19.524 -26.551 1.00 62.53 192 LYS A O 1
ATOM 1559 N N . ASP A 1 193 ? 6.632 -19.977 -28.756 1.00 52.56 193 ASP A N 1
ATOM 1560 C CA . ASP A 1 193 ? 8.061 -19.848 -29.040 1.00 52.56 193 ASP A CA 1
ATOM 1561 C C . ASP A 1 193 ? 8.429 -18.362 -29.035 1.00 52.56 193 ASP A C 1
ATOM 1563 O O . ASP A 1 193 ? 7.887 -17.556 -29.795 1.00 52.56 193 ASP A O 1
ATOM 1567 N N . GLU A 1 194 ? 9.315 -17.993 -28.119 1.00 46.56 194 GLU A N 1
ATOM 1568 C CA . GLU A 1 194 ? 9.798 -16.633 -27.920 1.00 46.56 194 GLU A CA 1
ATOM 1569 C C . GLU A 1 194 ? 11.330 -16.678 -27.946 1.00 46.56 194 GLU A C 1
ATOM 1571 O O . GLU A 1 194 ? 11.949 -17.435 -27.195 1.00 46.56 194 GLU A O 1
ATOM 1576 N N . VAL A 1 195 ? 11.951 -15.910 -28.849 1.00 46.66 195 VAL A N 1
ATOM 1577 C CA . VAL A 1 195 ? 13.409 -15.728 -28.879 1.00 46.66 195 VAL A CA 1
ATOM 1578 C C . VAL A 1 195 ? 13.765 -14.801 -27.720 1.00 46.66 195 VAL A C 1
ATOM 1580 O O . VAL A 1 195 ? 13.574 -13.591 -27.803 1.00 46.66 195 VAL A O 1
ATOM 1583 N N . SER A 1 196 ? 14.223 -15.392 -26.619 1.00 35.72 196 SER A N 1
ATOM 1584 C CA . SER A 1 196 ? 14.638 -14.671 -25.413 1.00 35.72 196 SER A CA 1
ATOM 1585 C C . SER A 1 196 ? 16.133 -14.344 -25.459 1.00 35.72 196 SER A C 1
ATOM 1587 O O . SER A 1 196 ? 16.939 -15.194 -25.844 1.00 35.72 196 SER A O 1
ATOM 1589 N N . LEU A 1 197 ? 16.475 -13.128 -25.025 1.00 39.91 197 LEU A N 1
ATOM 1590 C CA . LEU A 1 197 ? 17.824 -12.601 -24.776 1.00 39.91 197 LEU A CA 1
ATOM 1591 C C . LEU A 1 197 ? 18.026 -12.405 -23.269 1.00 39.91 197 LEU A C 1
ATOM 1593 O O . LEU A 1 197 ? 17.040 -12.004 -22.608 1.00 39.91 197 LEU A O 1
#

Foldseek 3Di:
DVVVVVVVCVVLVVLVVVLVVLVVVQDCPDDPCSVVSVVVSVVSVVVSVVVVVVSVCVVVVVVVVVVVVVVVVVCVVVVVVVVVVVVVVVVVVVVVVVVVVVLVVVQVVLVVVLVVVVVVCVVVVDDDDRDDRDDDDPPLDDDPDGDDDDDDDDPPDPVPDPVVPDDDDVVVVVVCVVVPPCDDVPDHDDDDDDDDD

Radius of gyration: 36.95 Å; chains: 1; bounding box: 81×49×96 Å